Protein AF-A0A2H9YW94-F1 (afdb_monomer_lite)

Sequence (247 aa):
MRNYNLTKKEGKVVAQAQQELYRALFGSVNFPRNLSIFLVGVSLFIATLVLHEGWFPTSQSRGMTNYHRWLYDVYVMVSVFIVPLIYLRFRQLRGSVAFRRKWNSYIRAYAQYQFKLKHVVESVDIDVVESVDIDNDWSGQQKMTNSFLRYFLKHPWFQYLVIGVVIYGCIAMYVWVTPFTSSRGSSFWILAWWPINALIIGVLYYSQFPLFIRLLSIAEVHRQYQILQLKAVRENSVNNMVEKIPK

Secondary structure (DSSP, 8-state):
-HHHHHHHHHHHHHHHHHHHHHHHHHS-TTHHHHHHHHHHHHHHHHHHH-----SSTTTTSTT--HHHHHHHHHHHHHHHHHHHHHHHHHHHHTT-HHHHHHHHHHHHHHHHHHHHHHHHHHHHHHHHHHHTTS-----HHHHHHHHHHHHHHH-HHHHHHHHHHHHHHHHHHHHHHS--SSS---HHHHHHHHHHHHHHHHHHHHHHHHHHHHHHHHHHHHHHHHHHHHHHHHHHHHHHHHTTS--

Structure (mmCIF, N/CA/C/O backbone):
data_AF-A0A2H9YW94-F1
#
_entry.id   AF-A0A2H9YW94-F1
#
loop_
_atom_site.group_PDB
_atom_site.id
_atom_site.type_symbol
_atom_site.label_atom_id
_atom_site.label_alt_id
_atom_site.label_comp_id
_atom_site.label_asym_id
_atom_site.label_entity_id
_atom_site.label_seq_id
_atom_site.pdbx_PDB_ins_code
_atom_site.Cartn_x
_atom_site.Cartn_y
_atom_site.Cartn_z
_atom_site.occupancy
_atom_site.B_iso_or_equiv
_atom_site.auth_seq_id
_atom_site.auth_comp_id
_atom_site.auth_asym_id
_atom_site.auth_atom_id
_atom_site.pdbx_PDB_model_num
ATOM 1 N N . MET A 1 1 ? 3.603 16.279 26.105 1.00 44.81 1 MET A N 1
ATOM 2 C CA . MET A 1 1 ? 4.381 15.132 25.546 1.00 44.81 1 MET A CA 1
ATOM 3 C C . MET A 1 1 ? 3.773 13.735 25.793 1.00 44.81 1 MET A C 1
ATOM 5 O O . MET A 1 1 ? 3.969 12.861 24.955 1.00 44.81 1 MET A O 1
ATOM 9 N N . ARG A 1 2 ? 3.014 13.483 26.877 1.00 42.72 2 ARG A N 1
ATOM 10 C CA . ARG A 1 2 ? 2.431 12.155 27.209 1.00 42.72 2 ARG A CA 1
ATOM 11 C C . ARG A 1 2 ? 1.479 11.587 26.132 1.00 42.72 2 ARG A C 1
ATOM 13 O O . ARG A 1 2 ? 1.528 10.390 25.852 1.00 42.72 2 ARG A O 1
ATOM 20 N N . ASN A 1 3 ? 0.701 12.446 25.466 1.00 58.19 3 ASN A N 1
ATOM 21 C CA . ASN A 1 3 ? -0.295 12.058 24.453 1.00 58.19 3 ASN A CA 1
ATOM 22 C C . ASN A 1 3 ? 0.317 11.549 23.129 1.00 58.19 3 ASN A C 1
ATOM 24 O O . ASN A 1 3 ? -0.203 10.612 22.527 1.00 58.19 3 ASN A O 1
ATOM 28 N N . TYR A 1 4 ? 1.482 12.065 22.722 1.00 57.47 4 TYR A N 1
ATOM 29 C CA . TYR A 1 4 ? 2.195 11.601 21.518 1.00 57.47 4 TYR A CA 1
ATOM 30 C C . TYR A 1 4 ? 2.825 10.207 21.686 1.00 57.47 4 TYR A C 1
ATOM 32 O O . TYR A 1 4 ? 2.918 9.426 20.740 1.00 57.47 4 TYR A O 1
ATOM 40 N N . ASN A 1 5 ? 3.225 9.844 22.907 1.00 63.75 5 ASN A N 1
ATOM 41 C CA . ASN A 1 5 ? 3.754 8.505 23.182 1.00 63.75 5 ASN A CA 1
ATOM 42 C C . ASN A 1 5 ? 2.658 7.429 23.121 1.00 63.75 5 ASN A C 1
ATOM 44 O O . ASN A 1 5 ? 2.927 6.291 22.725 1.00 63.75 5 ASN A O 1
ATOM 48 N N . LEU A 1 6 ? 1.417 7.798 23.456 1.00 62.97 6 LEU A N 1
ATOM 49 C CA . LEU A 1 6 ? 0.252 6.920 23.353 1.00 62.97 6 LEU A CA 1
ATOM 50 C C . LEU A 1 6 ? -0.043 6.560 21.892 1.00 62.97 6 LEU A C 1
ATOM 52 O O . LEU A 1 6 ? -0.170 5.378 21.580 1.00 62.97 6 LEU A O 1
ATOM 56 N N . THR A 1 7 ? -0.056 7.533 20.977 1.00 73.38 7 THR A N 1
ATOM 57 C CA . THR A 1 7 ? -0.279 7.261 19.544 1.00 73.38 7 THR A CA 1
ATOM 58 C C . THR A 1 7 ? 0.852 6.429 18.936 1.00 73.38 7 THR A C 1
ATOM 60 O O . THR A 1 7 ? 0.590 5.533 18.133 1.00 73.38 7 THR A O 1
ATOM 63 N N . LYS A 1 8 ? 2.103 6.627 19.374 1.00 79.38 8 LYS A N 1
ATOM 64 C CA . LYS A 1 8 ? 3.252 5.817 18.932 1.00 79.38 8 LYS A CA 1
ATOM 65 C C . LYS A 1 8 ? 3.135 4.344 19.340 1.00 79.38 8 LYS A C 1
ATOM 67 O O . LYS A 1 8 ? 3.482 3.468 18.549 1.00 79.38 8 LYS A O 1
ATOM 72 N N . LYS A 1 9 ? 2.650 4.051 20.553 1.00 83.88 9 LYS A N 1
ATOM 73 C CA . LYS A 1 9 ? 2.441 2.666 21.017 1.00 83.88 9 LYS A CA 1
ATOM 74 C C . LYS A 1 9 ? 1.376 1.961 20.180 1.00 83.88 9 LYS A C 1
ATOM 76 O O . LYS A 1 9 ? 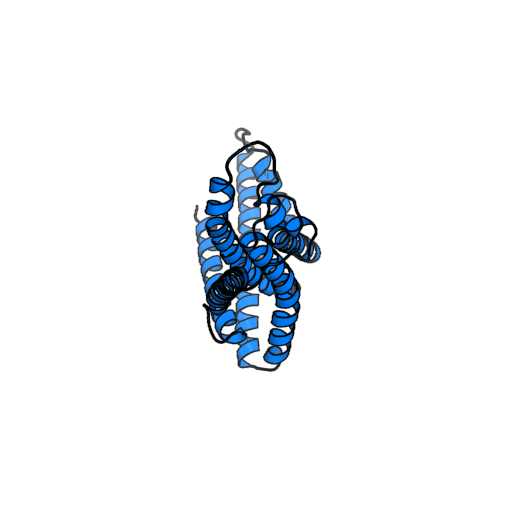1.615 0.862 19.695 1.00 83.88 9 LYS A O 1
ATOM 81 N N . GLU A 1 10 ? 0.246 2.619 19.956 1.00 83.44 10 GLU A N 1
ATOM 82 C CA . GLU A 1 10 ? -0.850 2.070 19.149 1.00 83.44 10 GLU A CA 1
ATOM 83 C C . GLU A 1 10 ? -0.453 1.892 17.682 1.00 83.44 10 GLU A C 1
ATOM 85 O O . GLU A 1 10 ? -0.768 0.874 17.073 1.00 83.44 10 GLU A O 1
ATOM 90 N N . GLY A 1 11 ? 0.338 2.820 17.133 1.00 84.50 11 GLY A N 1
ATOM 91 C CA . GLY A 1 11 ? 0.912 2.675 15.797 1.00 84.50 11 GLY A CA 1
ATOM 92 C C . GLY A 1 11 ? 1.786 1.422 15.662 1.00 84.50 11 GLY A C 1
ATOM 93 O O . GLY A 1 11 ? 1.721 0.733 14.644 1.00 84.50 11 GLY A O 1
ATOM 94 N N . LYS A 1 12 ? 2.552 1.058 16.704 1.00 89.44 12 LYS A N 1
ATOM 95 C CA . LYS A 1 12 ? 3.316 -0.204 16.724 1.00 89.44 12 LYS A CA 1
ATOM 96 C C . LYS A 1 12 ? 2.404 -1.432 16.747 1.00 89.44 12 LYS A C 1
ATOM 98 O O . LYS A 1 12 ? 2.702 -2.401 16.054 1.00 89.44 12 LYS A O 1
ATOM 103 N N . VAL A 1 13 ? 1.300 -1.390 17.495 1.00 90.94 13 VAL A N 1
ATOM 104 C CA . VAL A 1 13 ? 0.313 -2.486 17.531 1.00 90.94 13 VAL A CA 1
ATOM 105 C C . VAL A 1 13 ? -0.335 -2.668 16.158 1.00 90.94 13 VAL A C 1
ATOM 107 O O . VAL A 1 13 ? -0.444 -3.792 15.671 1.00 90.94 13 VAL A O 1
ATOM 110 N N . VAL A 1 14 ? -0.689 -1.568 15.487 1.00 91.19 14 VAL A N 1
ATOM 111 C CA . VAL A 1 14 ? -1.198 -1.592 14.108 1.00 91.19 14 VAL A CA 1
ATOM 112 C C . VAL A 1 14 ? -0.171 -2.203 13.155 1.00 91.19 14 VAL A C 1
ATOM 114 O O . VAL A 1 14 ? -0.520 -3.091 12.379 1.00 91.19 14 VAL A O 1
ATOM 117 N N . ALA A 1 15 ? 1.094 -1.783 13.237 1.00 90.12 15 ALA A N 1
ATOM 118 C CA . ALA A 1 15 ? 2.164 -2.325 12.403 1.00 90.12 15 ALA A CA 1
ATOM 119 C C . ALA A 1 15 ? 2.364 -3.836 12.620 1.00 90.12 15 ALA A C 1
ATOM 121 O O . ALA A 1 15 ? 2.480 -4.583 11.650 1.00 90.12 15 ALA A O 1
ATOM 122 N N . GLN A 1 16 ? 2.340 -4.309 13.869 1.00 93.06 16 GLN A N 1
ATOM 123 C CA . GLN A 1 16 ? 2.418 -5.740 14.182 1.00 93.06 16 GLN A CA 1
ATOM 124 C C . GLN A 1 16 ? 1.217 -6.509 13.616 1.00 93.06 16 GLN A C 1
ATOM 126 O O . GLN A 1 16 ? 1.400 -7.507 12.920 1.00 93.06 16 GLN A O 1
ATOM 131 N N . ALA A 1 17 ? -0.005 -6.014 13.832 1.00 92.19 17 ALA A N 1
ATOM 132 C CA . ALA A 1 17 ? -1.216 -6.640 13.303 1.00 92.19 17 ALA A CA 1
ATOM 133 C C . ALA A 1 17 ? -1.219 -6.684 11.765 1.00 92.19 17 ALA A C 1
ATOM 135 O O . ALA A 1 17 ? -1.668 -7.661 11.165 1.00 92.19 17 ALA A O 1
ATOM 136 N N . GLN A 1 18 ? -0.670 -5.656 11.116 1.00 91.94 18 GLN A N 1
ATOM 137 C CA . GLN A 1 18 ? -0.500 -5.620 9.667 1.00 91.94 18 GLN A CA 1
ATOM 138 C C . GLN A 1 18 ? 0.519 -6.659 9.177 1.00 91.94 18 GLN A C 1
ATOM 140 O O . GLN A 1 18 ? 0.266 -7.329 8.179 1.00 91.94 18 GLN A O 1
ATOM 145 N N . GLN A 1 19 ? 1.645 -6.842 9.872 1.00 92.50 19 GLN A N 1
ATOM 146 C CA . GLN A 1 19 ? 2.630 -7.873 9.518 1.00 92.50 19 GLN A CA 1
ATOM 147 C C . GLN A 1 19 ? 2.052 -9.286 9.650 1.00 92.50 19 GLN A C 1
ATOM 149 O O . GLN A 1 19 ? 2.284 -10.138 8.790 1.00 92.50 19 GLN A O 1
ATOM 154 N N . GLU A 1 20 ? 1.269 -9.544 10.699 1.00 92.69 20 GLU A N 1
ATOM 155 C CA . GLU A 1 20 ? 0.559 -10.815 10.848 1.00 92.69 20 GLU A CA 1
ATOM 156 C C . GLU A 1 20 ? -0.477 -11.028 9.742 1.00 92.69 20 GLU A C 1
ATOM 158 O O . GLU A 1 20 ? -0.601 -12.135 9.212 1.00 92.69 20 GLU A O 1
ATOM 163 N N . LEU A 1 21 ? -1.192 -9.967 9.358 1.00 92.62 21 LEU A N 1
ATOM 164 C CA . LEU A 1 21 ? -2.127 -10.006 8.241 1.00 92.62 21 LEU A CA 1
ATOM 165 C C . LEU A 1 21 ? -1.404 -10.294 6.917 1.00 92.62 21 LEU A C 1
ATOM 167 O O . LEU A 1 21 ? -1.898 -11.096 6.131 1.00 92.62 21 LEU A O 1
ATOM 171 N N . TYR A 1 22 ? -0.221 -9.720 6.684 1.00 91.50 22 TYR A N 1
ATOM 172 C CA . TYR A 1 22 ? 0.604 -10.032 5.511 1.00 91.50 22 TYR A CA 1
ATOM 173 C C . TYR A 1 22 ? 1.035 -11.495 5.476 1.00 91.50 22 TYR A C 1
ATOM 175 O O . TYR A 1 22 ? 0.896 -12.136 4.435 1.00 91.50 22 TYR A O 1
ATOM 183 N N . ARG A 1 23 ? 1.477 -12.061 6.609 1.00 91.81 23 ARG A N 1
ATOM 184 C CA . ARG A 1 23 ? 1.757 -13.505 6.700 1.00 91.81 23 ARG A CA 1
ATOM 185 C C . ARG A 1 23 ? 0.527 -14.336 6.349 1.00 91.81 23 ARG A C 1
ATOM 187 O O . ARG A 1 23 ? 0.653 -15.315 5.629 1.00 91.81 23 ARG A O 1
ATOM 194 N N . ALA A 1 24 ? -0.655 -13.939 6.813 1.00 91.38 24 ALA A N 1
ATOM 195 C CA . ALA A 1 24 ? -1.888 -14.665 6.520 1.00 91.38 24 ALA A CA 1
ATOM 196 C C . ALA A 1 24 ? -2.344 -14.523 5.052 1.00 91.38 24 ALA A C 1
ATOM 198 O O . ALA A 1 24 ? -2.847 -15.485 4.478 1.00 91.38 24 ALA A O 1
ATOM 199 N N . LEU A 1 25 ? -2.167 -13.348 4.437 1.00 90.00 25 LEU A N 1
ATOM 200 C CA . LEU A 1 25 ? -2.559 -13.074 3.047 1.00 90.00 25 LEU A CA 1
ATOM 201 C C . LEU A 1 25 ? -1.620 -13.723 2.028 1.00 90.00 25 LEU A C 1
ATOM 203 O O . LEU A 1 25 ? -2.070 -14.356 1.067 1.00 90.00 25 LEU A O 1
ATOM 207 N N . PHE A 1 26 ? -0.320 -13.550 2.248 1.00 90.25 26 PHE A N 1
ATOM 208 C CA . PHE A 1 26 ? 0.722 -13.820 1.261 1.00 90.25 26 PHE A CA 1
ATOM 209 C C . PHE A 1 26 ? 1.711 -14.908 1.694 1.00 90.25 26 PHE A C 1
ATOM 211 O O . PHE A 1 26 ? 2.652 -15.206 0.967 1.00 90.25 26 PHE A O 1
ATOM 218 N N . GLY A 1 27 ? 1.554 -15.479 2.891 1.00 89.31 27 GLY A N 1
ATOM 219 C CA . GLY A 1 27 ? 2.484 -16.464 3.454 1.00 89.31 27 GLY A CA 1
ATOM 220 C C . GLY A 1 27 ? 3.758 -15.858 4.052 1.00 89.31 27 GLY A C 1
ATOM 221 O O . GLY A 1 27 ? 4.468 -16.533 4.790 1.00 89.31 27 GLY A O 1
ATOM 222 N N . SER A 1 28 ? 4.056 -14.578 3.794 1.00 91.31 28 SER A N 1
ATOM 223 C CA . SER A 1 28 ? 5.270 -13.915 4.281 1.00 91.31 28 SER A CA 1
ATOM 224 C C . SER A 1 28 ? 5.060 -12.424 4.542 1.00 91.31 28 SER A C 1
ATOM 226 O O . SER A 1 28 ? 4.357 -11.741 3.802 1.00 91.31 28 SER A O 1
ATOM 228 N N . VAL A 1 29 ? 5.736 -11.897 5.570 1.00 91.06 29 VAL A N 1
ATOM 229 C CA . VAL A 1 29 ? 5.796 -10.445 5.854 1.00 91.06 29 VAL A CA 1
ATOM 230 C C . VAL A 1 29 ? 6.532 -9.709 4.741 1.00 91.06 29 VAL A C 1
ATOM 232 O O . VAL A 1 29 ? 6.182 -8.589 4.388 1.00 91.06 29 VAL A O 1
ATOM 235 N N . ASN A 1 30 ? 7.558 -10.359 4.189 1.00 91.06 30 ASN A N 1
ATOM 236 C CA . ASN A 1 30 ? 8.455 -9.778 3.200 1.00 91.06 30 ASN A CA 1
ATOM 237 C C . ASN A 1 30 ? 7.927 -9.938 1.773 1.00 91.06 30 ASN A C 1
ATOM 239 O O . ASN A 1 30 ? 8.621 -9.551 0.839 1.00 91.06 30 ASN A O 1
ATOM 243 N N . PHE A 1 31 ? 6.727 -10.498 1.590 1.00 90.69 31 PHE A N 1
ATOM 244 C CA . PHE A 1 31 ? 6.153 -10.713 0.266 1.00 90.69 31 PHE A CA 1
ATOM 245 C C . PHE A 1 31 ? 6.101 -9.429 -0.578 1.00 90.69 31 PHE A C 1
ATOM 247 O O . PHE A 1 31 ? 6.642 -9.469 -1.680 1.00 90.69 31 PHE A O 1
ATOM 254 N N . PRO A 1 32 ? 5.586 -8.280 -0.079 1.00 90.00 32 PRO A N 1
ATOM 255 C CA . PRO A 1 32 ? 5.602 -7.030 -0.840 1.00 90.00 32 PRO A CA 1
ATOM 256 C C . PRO A 1 32 ? 7.004 -6.646 -1.315 1.00 90.00 32 PRO A C 1
ATOM 258 O O . PRO A 1 32 ? 7.206 -6.358 -2.484 1.00 90.00 32 PRO A O 1
ATOM 261 N N . ARG A 1 33 ? 7.994 -6.713 -0.417 1.00 91.38 33 ARG A N 1
ATOM 262 C CA . ARG A 1 33 ? 9.387 -6.357 -0.717 1.00 91.38 33 ARG A CA 1
ATOM 263 C C . ARG A 1 33 ? 9.996 -7.293 -1.758 1.00 91.38 33 ARG A C 1
ATOM 265 O O . ARG A 1 33 ? 10.616 -6.832 -2.708 1.00 91.38 33 ARG A O 1
ATOM 272 N N . ASN A 1 34 ? 9.836 -8.598 -1.563 1.00 92.31 34 ASN A N 1
ATOM 273 C CA . ASN A 1 34 ? 10.398 -9.604 -2.455 1.00 92.31 34 ASN A CA 1
ATOM 274 C C . ASN A 1 34 ? 9.755 -9.515 -3.845 1.00 92.31 34 ASN A C 1
ATOM 276 O O . ASN A 1 34 ? 10.467 -9.612 -4.839 1.00 92.31 34 ASN A O 1
ATOM 280 N N . LEU A 1 35 ? 8.440 -9.271 -3.914 1.00 91.25 35 LEU A N 1
ATOM 281 C CA . LEU A 1 35 ? 7.746 -9.056 -5.178 1.00 91.25 35 LEU A CA 1
ATOM 282 C C . LEU A 1 35 ? 8.247 -7.788 -5.875 1.00 91.25 35 LEU A C 1
ATOM 284 O O . LEU A 1 35 ? 8.550 -7.851 -7.059 1.00 91.25 35 LEU A O 1
ATOM 288 N N . SER A 1 36 ? 8.401 -6.667 -5.161 1.00 91.81 36 SER A N 1
ATOM 289 C CA . SER A 1 36 ? 8.951 -5.434 -5.743 1.00 91.81 36 SER A CA 1
ATOM 290 C C . SER A 1 36 ? 10.337 -5.656 -6.351 1.00 91.81 36 SER A C 1
ATOM 292 O O . SER A 1 36 ? 10.580 -5.253 -7.484 1.00 91.81 36 SER A O 1
ATOM 294 N N . ILE A 1 37 ? 11.238 -6.324 -5.618 1.00 92.31 37 ILE A N 1
ATOM 295 C CA . ILE A 1 37 ? 12.593 -6.638 -6.099 1.00 92.31 37 ILE A CA 1
ATOM 296 C C . ILE A 1 37 ? 12.524 -7.531 -7.338 1.00 92.31 37 ILE A C 1
ATOM 298 O O . ILE A 1 37 ? 13.214 -7.269 -8.320 1.00 92.31 37 ILE A O 1
ATOM 302 N N . PHE A 1 38 ? 11.674 -8.558 -7.309 1.00 93.50 38 PHE A N 1
ATOM 303 C CA . PHE A 1 38 ? 11.488 -9.465 -8.435 1.00 93.50 38 PHE A CA 1
ATOM 304 C C . PHE A 1 38 ? 10.971 -8.734 -9.680 1.00 93.50 38 PHE A C 1
ATOM 306 O O . PHE A 1 38 ? 11.549 -8.881 -10.749 1.00 93.50 38 PHE A O 1
ATOM 313 N N . LEU A 1 39 ? 9.936 -7.901 -9.547 1.00 92.56 39 LEU A N 1
ATOM 314 C CA . LEU A 1 39 ? 9.344 -7.154 -10.661 1.00 92.56 39 LEU A CA 1
ATOM 315 C C . LEU A 1 39 ? 10.326 -6.157 -11.279 1.00 92.56 39 LEU A C 1
ATOM 317 O O . LEU A 1 39 ? 10.421 -6.061 -12.503 1.00 92.56 39 LEU A O 1
ATOM 321 N N . VAL A 1 40 ? 11.087 -5.445 -10.445 1.00 92.44 40 VAL A N 1
ATOM 322 C CA . VAL A 1 40 ? 12.162 -4.564 -10.916 1.00 92.44 40 VAL A CA 1
ATOM 323 C C . VAL A 1 40 ? 13.238 -5.381 -11.633 1.00 92.44 40 VAL A C 1
ATOM 325 O O . VAL A 1 40 ? 13.616 -5.034 -12.748 1.00 92.44 40 VAL A O 1
ATOM 328 N N . GLY A 1 41 ? 13.681 -6.497 -11.048 1.00 92.56 41 GLY A N 1
ATOM 329 C CA . GLY A 1 41 ? 14.680 -7.384 -11.647 1.00 92.56 41 GLY A CA 1
ATOM 330 C C . GLY A 1 41 ? 14.251 -7.939 -13.006 1.00 92.56 41 GLY A C 1
ATOM 331 O O . GLY A 1 41 ? 15.027 -7.885 -13.955 1.00 92.56 41 GLY A O 1
ATOM 332 N N . VAL A 1 42 ? 13.003 -8.398 -13.130 1.00 92.88 42 VAL A N 1
ATOM 333 C CA . VAL A 1 42 ? 12.427 -8.877 -14.397 1.00 92.88 42 VAL A CA 1
ATOM 334 C C . VAL A 1 42 ? 12.358 -7.754 -15.428 1.00 92.88 42 VAL A C 1
ATOM 336 O O . VAL A 1 42 ? 12.741 -7.965 -16.573 1.00 92.88 42 VAL A O 1
ATOM 339 N N . SER A 1 43 ? 11.934 -6.552 -15.032 1.00 91.94 43 SER A N 1
ATOM 340 C CA . SER A 1 43 ? 11.871 -5.398 -15.942 1.00 91.94 43 SER A CA 1
ATOM 341 C C . SER A 1 43 ? 13.253 -5.053 -16.503 1.00 91.94 43 SER A C 1
ATOM 343 O O . SER A 1 43 ? 13.401 -4.822 -17.700 1.00 91.94 43 SER A O 1
ATOM 345 N N . LEU A 1 44 ? 14.280 -5.065 -15.648 1.00 91.69 44 LEU A N 1
ATOM 346 C CA . LEU A 1 44 ? 15.665 -4.822 -16.053 1.00 91.69 44 LEU A CA 1
ATOM 347 C C . LEU A 1 44 ? 16.216 -5.945 -16.932 1.00 91.69 44 LEU A C 1
ATOM 349 O O . LEU A 1 44 ? 16.892 -5.664 -17.914 1.00 91.69 44 LEU A O 1
ATOM 353 N N . PHE A 1 45 ? 15.914 -7.198 -16.597 1.00 92.56 45 PHE A N 1
ATOM 354 C CA . PHE A 1 45 ? 16.338 -8.355 -17.377 1.00 92.56 45 PHE A CA 1
ATOM 355 C C . PHE A 1 45 ? 15.721 -8.346 -18.777 1.00 92.56 45 PHE A C 1
ATOM 357 O O . PHE A 1 45 ? 16.426 -8.528 -19.757 1.00 92.56 45 PHE A O 1
ATOM 364 N N . ILE A 1 46 ? 14.424 -8.064 -18.908 1.00 92.31 46 ILE A N 1
ATOM 365 C CA . ILE A 1 46 ? 13.792 -7.986 -20.229 1.00 92.31 46 ILE A CA 1
ATOM 366 C C . ILE A 1 46 ? 14.337 -6.786 -21.019 1.00 92.31 46 ILE A C 1
ATOM 368 O O . ILE A 1 46 ? 14.539 -6.896 -22.227 1.00 92.31 46 ILE A O 1
ATOM 372 N N . ALA A 1 47 ? 14.672 -5.678 -20.352 1.00 89.62 47 ALA A N 1
ATOM 373 C CA . ALA A 1 47 ? 15.275 -4.519 -21.004 1.00 89.62 47 ALA A CA 1
ATOM 374 C C . ALA A 1 47 ? 16.659 -4.785 -21.626 1.00 89.62 47 ALA A C 1
ATOM 376 O O . ALA A 1 47 ? 17.070 -4.025 -22.506 1.00 89.62 47 ALA A O 1
ATOM 377 N N . THR A 1 48 ? 17.385 -5.832 -21.216 1.00 89.00 48 THR A N 1
ATOM 378 C CA . THR A 1 48 ? 18.628 -6.231 -21.902 1.00 89.00 48 THR A CA 1
ATOM 379 C C . THR A 1 48 ? 18.362 -7.074 -23.149 1.00 89.00 48 THR A C 1
ATOM 381 O O . THR A 1 48 ? 19.200 -7.105 -24.046 1.00 89.00 48 THR A O 1
ATOM 384 N N . LEU A 1 49 ? 17.209 -7.745 -23.212 1.00 92.38 49 LEU A N 1
ATOM 385 C CA . LEU A 1 49 ? 16.877 -8.722 -24.250 1.00 92.38 49 LEU A CA 1
ATOM 386 C C . LEU A 1 49 ? 16.003 -8.144 -25.366 1.00 92.38 49 LEU A C 1
ATOM 388 O O . LEU A 1 49 ? 16.148 -8.535 -26.521 1.00 92.38 49 LEU A O 1
ATOM 392 N N . VAL A 1 50 ? 15.074 -7.247 -25.026 1.00 91.38 50 VAL A N 1
ATOM 393 C CA . VAL A 1 50 ? 14.015 -6.792 -25.934 1.00 91.38 50 VAL A CA 1
ATOM 394 C C . VAL A 1 50 ? 13.983 -5.273 -25.982 1.00 91.38 50 VAL A C 1
ATOM 396 O O . VAL A 1 50 ? 13.767 -4.607 -24.966 1.00 91.38 50 VAL A O 1
ATOM 399 N N . LEU A 1 51 ? 14.161 -4.716 -27.180 1.00 88.62 51 LEU A N 1
ATOM 400 C CA . LEU A 1 51 ? 13.906 -3.302 -27.433 1.00 88.62 51 LEU A CA 1
ATOM 401 C C . LEU A 1 51 ? 12.401 -3.045 -27.424 1.00 88.62 51 LEU A C 1
ATOM 403 O O . LEU A 1 51 ? 11.633 -3.759 -28.062 1.00 88.62 51 LEU A O 1
ATOM 407 N N . HIS A 1 52 ? 11.995 -2.020 -26.686 1.00 85.56 52 HIS A N 1
ATOM 408 C CA . HIS A 1 52 ? 10.600 -1.696 -26.441 1.00 85.56 52 HIS A CA 1
ATOM 409 C C . HIS A 1 52 ? 10.332 -0.227 -26.739 1.00 85.56 52 HIS A C 1
ATOM 411 O O . HIS A 1 52 ? 11.118 0.652 -26.373 1.00 85.56 52 HIS A O 1
ATOM 417 N N . GLU A 1 53 ? 9.228 0.053 -27.421 1.00 85.12 53 GLU A N 1
ATOM 418 C CA . GLU A 1 53 ? 8.848 1.413 -27.824 1.00 85.12 53 GLU A CA 1
ATOM 419 C C . GLU A 1 53 ? 8.055 2.155 -26.747 1.00 85.12 53 GLU A C 1
ATOM 421 O O . GLU A 1 53 ? 8.040 3.385 -26.739 1.00 85.12 53 GLU A O 1
ATOM 426 N N . GLY A 1 54 ? 7.485 1.423 -25.788 1.00 84.44 54 GLY A N 1
ATOM 427 C CA . GLY A 1 54 ? 6.623 1.982 -24.756 1.00 84.44 54 GLY A CA 1
ATOM 428 C C . GLY A 1 54 ? 5.130 1.800 -25.057 1.00 84.44 54 GLY A C 1
ATOM 429 O O . GLY A 1 54 ? 4.673 2.021 -26.178 1.00 84.44 54 GLY A O 1
ATOM 430 N N . TRP A 1 55 ? 4.351 1.412 -24.050 1.00 85.25 55 TRP A N 1
ATOM 431 C CA . TRP A 1 55 ? 2.897 1.230 -24.111 1.00 85.25 55 TRP A CA 1
ATOM 432 C C . TRP A 1 55 ? 2.129 2.505 -23.768 1.00 85.25 55 TRP A C 1
ATOM 434 O O . TRP A 1 55 ? 1.000 2.685 -24.221 1.00 85.25 55 TRP A O 1
ATOM 444 N N . PHE A 1 56 ? 2.726 3.394 -22.975 1.00 82.94 56 PHE A N 1
ATOM 445 C CA . PHE A 1 56 ? 2.077 4.610 -22.489 1.00 82.94 56 PHE A CA 1
ATOM 446 C C . PHE A 1 56 ? 2.737 5.872 -23.062 1.00 82.94 56 PHE A C 1
ATOM 448 O O . PHE A 1 56 ? 3.954 5.877 -23.271 1.00 82.94 56 PHE A O 1
ATOM 455 N N . PRO A 1 57 ? 2.002 6.989 -23.225 1.00 79.75 57 PRO A N 1
ATOM 456 C CA . PRO A 1 57 ? 2.561 8.234 -23.764 1.00 79.75 57 PRO A CA 1
ATOM 457 C C . PRO A 1 57 ? 3.836 8.703 -23.048 1.00 79.75 57 PRO A C 1
ATOM 459 O O . PRO A 1 57 ? 4.772 9.183 -23.680 1.00 79.75 57 PRO A O 1
ATOM 462 N N . THR A 1 58 ? 3.915 8.500 -21.729 1.00 75.44 58 THR A N 1
ATOM 463 C CA . THR A 1 58 ? 5.109 8.813 -20.934 1.00 75.44 58 THR A CA 1
ATOM 464 C C . THR A 1 58 ? 6.318 7.974 -21.359 1.00 75.44 58 THR A C 1
ATOM 466 O O . THR A 1 58 ? 7.390 8.532 -21.574 1.00 75.44 58 THR A O 1
ATOM 469 N N . SER A 1 59 ? 6.150 6.660 -21.550 1.00 76.12 59 SER A N 1
ATOM 470 C CA . SER A 1 59 ? 7.222 5.763 -22.021 1.00 76.12 59 SER A CA 1
ATOM 471 C C . SER A 1 59 ? 7.684 6.045 -23.454 1.00 76.12 59 SER A C 1
ATOM 473 O O . SER A 1 59 ? 8.849 5.835 -23.794 1.00 76.12 59 SER A O 1
ATOM 475 N N . GLN A 1 60 ? 6.791 6.587 -24.283 1.00 81.81 60 GLN A N 1
ATOM 476 C CA . GLN A 1 60 ? 7.070 6.934 -25.677 1.00 81.81 60 GLN A CA 1
ATOM 477 C C . GLN A 1 60 ? 7.810 8.273 -25.824 1.00 81.81 60 GLN A C 1
ATOM 479 O O . GLN A 1 60 ? 8.198 8.653 -26.931 1.00 81.81 60 GLN A O 1
ATOM 484 N N . SER A 1 61 ? 8.040 9.001 -24.724 1.00 74.31 61 SER A N 1
ATOM 485 C CA . SER A 1 61 ? 8.720 10.294 -24.761 1.00 74.31 61 SER A CA 1
ATOM 486 C C . SER A 1 61 ? 10.119 10.192 -25.377 1.00 74.31 61 SER A C 1
ATOM 488 O O . SER A 1 61 ? 10.920 9.305 -25.053 1.00 74.31 61 SER A O 1
ATOM 490 N N . ARG A 1 62 ? 10.447 11.172 -26.230 1.00 65.81 62 ARG A N 1
ATOM 491 C CA . ARG A 1 62 ? 11.798 11.355 -26.776 1.00 65.81 62 ARG A CA 1
ATOM 492 C C . ARG A 1 62 ? 12.756 11.569 -25.598 1.00 65.81 62 ARG A C 1
ATOM 494 O O . ARG A 1 62 ? 12.539 12.465 -24.793 1.00 65.81 62 ARG A O 1
ATOM 501 N N . GLY A 1 63 ? 13.762 10.703 -25.459 1.00 68.31 63 GLY A N 1
ATOM 502 C CA . GLY A 1 63 ? 14.727 10.722 -24.348 1.00 68.31 63 GLY A CA 1
ATOM 503 C C . GLY A 1 63 ? 14.643 9.540 -23.374 1.00 68.31 63 GLY A C 1
ATOM 504 O O . GLY A 1 63 ? 15.575 9.344 -22.598 1.00 68.31 63 GLY A O 1
ATOM 505 N N . MET A 1 64 ? 13.593 8.710 -23.428 1.00 74.25 64 MET A N 1
ATOM 506 C CA . MET A 1 64 ? 13.542 7.481 -22.626 1.00 74.25 64 MET A CA 1
ATOM 507 C C . MET A 1 64 ? 14.440 6.382 -23.201 1.00 74.25 64 MET A C 1
ATOM 509 O O . MET A 1 64 ? 14.327 6.023 -24.373 1.00 74.25 64 MET A O 1
ATOM 513 N N . THR A 1 65 ? 15.303 5.807 -22.357 1.00 82.19 65 THR A N 1
ATOM 514 C CA . THR A 1 65 ? 16.067 4.600 -22.717 1.00 82.19 65 THR A CA 1
ATOM 515 C C . THR A 1 65 ? 15.187 3.358 -22.637 1.00 82.19 65 THR A C 1
ATOM 517 O O . THR A 1 65 ? 14.153 3.362 -21.967 1.00 82.19 65 THR A O 1
ATOM 520 N N . ASN A 1 66 ? 15.639 2.258 -23.243 1.00 86.50 66 ASN A N 1
ATOM 521 C CA . ASN A 1 66 ? 14.933 0.979 -23.173 1.00 86.50 66 ASN A CA 1
ATOM 522 C C . ASN A 1 66 ? 14.630 0.541 -21.724 1.00 86.50 66 ASN A C 1
ATOM 524 O O . ASN A 1 66 ? 13.527 0.096 -21.422 1.00 86.50 66 ASN A O 1
ATOM 528 N N . TYR A 1 67 ? 15.576 0.760 -20.802 1.00 85.56 67 TYR A N 1
ATOM 529 C CA . TYR A 1 67 ? 15.398 0.476 -19.374 1.00 85.56 67 TYR A CA 1
ATOM 530 C C . TYR A 1 67 ? 14.278 1.300 -18.736 1.00 85.56 67 TYR A C 1
ATOM 532 O O . TYR A 1 67 ? 13.495 0.761 -17.961 1.00 85.56 67 TYR A O 1
ATOM 540 N N . HIS A 1 68 ? 14.180 2.591 -19.064 1.00 84.31 68 HIS A N 1
ATOM 541 C CA . HIS A 1 68 ? 13.129 3.458 -18.525 1.00 84.31 68 HIS A CA 1
ATOM 542 C C . HIS A 1 68 ? 11.742 2.999 -18.975 1.00 84.31 68 HIS A C 1
ATOM 544 O O . HIS A 1 68 ? 10.823 2.933 -18.162 1.00 84.31 68 HIS A O 1
ATOM 550 N N . ARG A 1 69 ? 11.616 2.616 -20.249 1.00 86.75 69 ARG A N 1
ATOM 551 C CA . ARG A 1 69 ? 10.356 2.138 -20.831 1.00 86.75 69 ARG A CA 1
ATOM 552 C C . ARG A 1 69 ? 9.871 0.867 -20.151 1.00 86.75 69 ARG A C 1
ATOM 554 O O . ARG A 1 69 ? 8.753 0.837 -19.652 1.00 86.75 69 ARG A O 1
ATOM 561 N N . TRP A 1 70 ? 10.733 -0.146 -20.052 1.00 89.88 70 TRP A N 1
ATOM 562 C CA . TRP A 1 70 ? 10.394 -1.404 -19.382 1.00 89.88 70 TRP A CA 1
ATOM 563 C C . TRP A 1 70 ? 10.067 -1.217 -17.902 1.00 89.88 70 TRP A C 1
ATOM 565 O O . TRP A 1 70 ? 9.076 -1.761 -17.422 1.00 89.88 70 TRP A O 1
ATOM 575 N N . LEU A 1 71 ? 10.869 -0.427 -17.183 1.00 88.88 71 LEU A N 1
ATOM 576 C CA . LEU A 1 71 ? 10.627 -0.137 -15.771 1.00 88.88 71 LEU A CA 1
ATOM 577 C C . LEU A 1 71 ? 9.264 0.531 -15.554 1.00 88.88 71 LEU A C 1
ATOM 579 O O . LEU A 1 71 ? 8.540 0.139 -14.639 1.00 88.88 71 LEU A O 1
ATOM 583 N N . TYR A 1 72 ? 8.910 1.516 -16.382 1.00 86.44 72 TYR A N 1
ATOM 584 C CA . TYR A 1 72 ? 7.640 2.226 -16.258 1.00 86.44 72 TYR A CA 1
ATOM 585 C C . TYR A 1 72 ? 6.442 1.375 -16.650 1.00 86.44 72 TYR A C 1
ATOM 587 O O . TYR A 1 72 ? 5.475 1.295 -15.900 1.00 86.44 72 TYR A O 1
ATOM 595 N N . ASP A 1 73 ? 6.495 0.733 -17.810 1.00 88.69 73 ASP A N 1
ATOM 596 C CA . ASP A 1 73 ? 5.329 0.060 -18.369 1.00 88.69 73 ASP A CA 1
ATOM 597 C C . ASP A 1 73 ? 4.940 -1.162 -17.554 1.00 88.69 73 ASP A C 1
ATOM 599 O O . ASP A 1 73 ? 3.758 -1.366 -17.265 1.00 88.69 73 ASP A O 1
ATOM 603 N N . VAL A 1 74 ? 5.936 -1.935 -17.108 1.00 90.12 74 VAL A N 1
ATOM 604 C CA . VAL A 1 74 ? 5.705 -3.045 -16.183 1.00 90.12 74 VAL A CA 1
ATOM 605 C C . VAL A 1 74 ? 5.171 -2.509 -14.858 1.00 90.12 74 VAL A C 1
ATOM 607 O O . VAL A 1 74 ? 4.220 -3.078 -14.332 1.00 90.12 74 VAL A O 1
ATOM 610 N N . TYR A 1 75 ? 5.706 -1.392 -14.349 1.00 89.75 75 TYR A N 1
ATOM 611 C CA . TYR A 1 75 ? 5.182 -0.736 -13.148 1.00 89.75 75 TYR A CA 1
ATOM 612 C C . TYR A 1 75 ? 3.712 -0.357 -13.264 1.00 89.75 75 TYR A C 1
ATOM 614 O O . TYR A 1 75 ? 2.908 -0.813 -12.453 1.00 89.75 75 TYR A O 1
ATOM 622 N N . VAL A 1 76 ? 3.336 0.410 -14.283 1.00 87.94 76 VAL A N 1
ATOM 623 C CA . VAL A 1 76 ? 1.951 0.847 -14.468 1.00 87.94 76 VAL A CA 1
ATOM 624 C C . VAL A 1 76 ? 1.028 -0.353 -14.650 1.00 87.94 76 VAL A C 1
ATOM 626 O O . VAL A 1 76 ? 0.019 -0.453 -13.951 1.00 87.94 76 VAL A O 1
ATOM 629 N N . MET A 1 77 ? 1.386 -1.298 -15.524 1.00 88.75 77 MET A N 1
ATOM 630 C CA . MET A 1 77 ? 0.558 -2.478 -15.777 1.00 88.75 77 MET A CA 1
ATOM 631 C C . MET A 1 77 ? 0.378 -3.318 -14.517 1.00 88.75 77 MET A C 1
ATOM 633 O O . MET A 1 77 ? -0.749 -3.628 -14.129 1.00 88.75 77 MET A O 1
ATOM 637 N N . VAL A 1 78 ? 1.465 -3.650 -13.822 1.00 89.19 78 VAL A N 1
ATOM 638 C CA . VAL A 1 78 ? 1.386 -4.470 -12.612 1.00 89.19 78 VAL A CA 1
ATOM 639 C C . VAL A 1 78 ? 0.643 -3.735 -11.499 1.00 89.19 78 VAL A C 1
ATOM 641 O O . VAL A 1 78 ? -0.172 -4.359 -10.826 1.00 89.19 78 VAL A O 1
ATOM 644 N N . SER A 1 79 ? 0.831 -2.425 -11.328 1.00 88.06 79 SER A N 1
ATOM 645 C CA . SER A 1 79 ? 0.076 -1.629 -10.350 1.00 88.06 79 SER A CA 1
ATOM 646 C C . SER A 1 79 ? -1.429 -1.598 -10.622 1.00 88.06 79 SER A C 1
ATOM 648 O O . SER A 1 79 ? -2.209 -1.549 -9.672 1.00 88.06 79 SER A O 1
ATOM 650 N N . VAL A 1 80 ? -1.868 -1.685 -11.880 1.00 86.12 80 VAL A N 1
ATOM 651 C CA . VAL A 1 80 ? -3.296 -1.841 -12.206 1.00 86.12 80 VAL A CA 1
ATOM 652 C C . VAL A 1 80 ? -3.801 -3.228 -11.793 1.00 86.12 80 VAL A C 1
ATOM 654 O O . VAL A 1 80 ? -4.880 -3.340 -11.209 1.00 86.12 80 VAL A O 1
ATOM 657 N N . PHE A 1 81 ? -3.020 -4.287 -12.026 1.00 87.38 81 PHE A N 1
ATOM 658 C CA . PHE A 1 81 ? -3.426 -5.666 -11.723 1.00 87.38 81 PHE A CA 1
ATOM 659 C C . PHE A 1 81 ? -3.248 -6.082 -10.259 1.00 87.38 81 PHE A C 1
ATOM 661 O O . PHE A 1 81 ? -3.938 -6.984 -9.781 1.00 87.38 81 PHE A O 1
ATOM 668 N N . ILE A 1 82 ? -2.369 -5.433 -9.502 1.00 86.50 82 ILE A N 1
ATOM 669 C CA . ILE A 1 82 ? -2.105 -5.815 -8.113 1.00 86.50 82 ILE A CA 1
ATOM 670 C C . ILE A 1 82 ? -3.340 -5.599 -7.224 1.00 86.50 82 ILE A C 1
ATOM 672 O O . ILE A 1 82 ? -3.588 -6.382 -6.307 1.00 86.50 82 ILE A O 1
ATOM 676 N N . VAL A 1 83 ? -4.164 -4.591 -7.535 1.00 83.69 83 VAL A N 1
ATOM 677 C CA . VAL A 1 83 ? -5.398 -4.273 -6.800 1.00 83.69 83 VAL A CA 1
ATOM 678 C C . VAL A 1 83 ? -6.428 -5.401 -6.895 1.00 83.69 83 VAL A C 1
ATOM 680 O O . VAL A 1 83 ? -6.814 -5.930 -5.845 1.00 83.69 83 VAL A O 1
ATOM 683 N N . PRO A 1 84 ? -6.867 -5.829 -8.099 1.00 88.00 84 PRO A N 1
ATOM 684 C CA . PRO A 1 84 ? -7.786 -6.950 -8.216 1.00 88.00 84 PRO A CA 1
ATOM 685 C C . PRO A 1 84 ? -7.171 -8.249 -7.686 1.00 88.00 84 PRO A C 1
ATOM 687 O O . PRO A 1 84 ? -7.886 -9.022 -7.052 1.00 88.00 84 PRO A O 1
ATOM 690 N N . LEU A 1 85 ? -5.862 -8.482 -7.841 1.00 88.94 85 LEU A N 1
ATOM 691 C CA . LEU A 1 85 ? -5.206 -9.679 -7.297 1.00 88.94 85 LEU A CA 1
ATOM 692 C C . LEU A 1 85 ? -5.278 -9.743 -5.766 1.00 88.94 85 LEU A C 1
ATOM 694 O O . LEU A 1 85 ? -5.677 -10.770 -5.209 1.00 88.94 85 LEU A O 1
ATOM 698 N N . ILE A 1 86 ? -4.948 -8.647 -5.074 1.00 89.38 86 ILE A N 1
ATOM 699 C CA . ILE A 1 86 ? -5.064 -8.565 -3.611 1.00 89.38 86 ILE A CA 1
ATOM 700 C C . ILE A 1 86 ? -6.524 -8.744 -3.189 1.00 89.38 86 ILE A C 1
ATOM 702 O O . ILE A 1 86 ? -6.799 -9.482 -2.242 1.00 89.38 86 ILE A O 1
ATOM 706 N N . TYR A 1 87 ? -7.467 -8.124 -3.902 1.00 89.94 87 TYR A N 1
ATOM 707 C CA . TYR A 1 87 ? -8.895 -8.264 -3.621 1.00 89.94 87 TYR A CA 1
ATOM 708 C C . TYR A 1 87 ? -9.388 -9.712 -3.773 1.00 89.94 87 TYR A C 1
ATOM 710 O O . TYR A 1 87 ? -10.067 -10.232 -2.885 1.00 89.94 87 TYR A O 1
ATOM 718 N N . LEU A 1 88 ? -9.024 -10.393 -4.862 1.00 90.94 88 LEU A N 1
ATOM 719 C CA . LEU A 1 88 ? -9.398 -11.787 -5.104 1.00 90.94 88 LEU A CA 1
ATOM 720 C C . LEU A 1 88 ? -8.797 -12.710 -4.044 1.00 90.94 88 LEU A C 1
ATOM 722 O O . LEU A 1 88 ? -9.511 -13.534 -3.469 1.00 90.94 88 LEU A O 1
ATOM 726 N N . ARG A 1 89 ? -7.514 -12.525 -3.715 1.00 90.19 89 ARG A N 1
ATOM 727 C CA . ARG A 1 89 ? -6.845 -13.284 -2.653 1.00 90.19 89 ARG A CA 1
ATOM 728 C C . ARG A 1 89 ? -7.513 -13.068 -1.298 1.00 90.19 89 ARG A C 1
ATOM 730 O O . ARG A 1 89 ? -7.765 -14.027 -0.569 1.00 90.19 89 ARG A O 1
ATOM 737 N N . PHE A 1 90 ? -7.847 -11.821 -0.977 1.00 91.25 90 PHE A N 1
ATOM 738 C CA . PHE A 1 90 ? -8.592 -11.477 0.228 1.00 91.25 90 PHE A CA 1
ATOM 739 C C . PHE A 1 90 ? -9.954 -12.183 0.260 1.00 91.25 90 PHE A C 1
ATOM 741 O O . PHE A 1 90 ? -10.320 -12.781 1.273 1.00 91.25 90 PHE A O 1
ATOM 748 N N . ARG A 1 91 ? -10.694 -12.167 -0.857 1.00 90.00 91 ARG A N 1
ATOM 749 C CA . ARG A 1 91 ? -12.007 -12.815 -0.983 1.00 90.00 91 ARG A CA 1
ATOM 750 C C . ARG A 1 91 ? -11.924 -14.328 -0.780 1.00 90.00 91 ARG A C 1
ATOM 752 O O . ARG A 1 91 ? -12.763 -14.868 -0.065 1.00 90.00 91 ARG A O 1
ATOM 759 N N . GLN A 1 92 ? -10.909 -14.986 -1.339 1.00 90.75 92 GLN A N 1
ATOM 760 C CA . GLN A 1 92 ? -10.656 -16.418 -1.133 1.00 90.75 92 GLN A CA 1
ATOM 761 C C . GLN A 1 92 ? -10.408 -16.742 0.347 1.00 90.75 92 GLN A C 1
ATOM 763 O O . GLN A 1 92 ? -10.997 -17.668 0.900 1.00 90.75 92 GLN A O 1
ATOM 768 N N . LEU A 1 93 ? -9.566 -15.951 1.017 1.00 89.81 93 LEU A N 1
ATOM 769 C CA . LEU A 1 93 ? -9.175 -16.209 2.404 1.00 89.81 93 LEU A CA 1
ATOM 770 C C . LEU A 1 93 ? -10.235 -15.790 3.429 1.00 89.81 93 LEU A C 1
ATOM 772 O O . LEU A 1 93 ? -10.215 -16.283 4.558 1.00 89.81 93 LEU A O 1
ATOM 776 N N . ARG A 1 94 ? -11.202 -14.946 3.050 1.00 84.00 94 ARG A N 1
ATOM 777 C CA . ARG A 1 94 ? -12.288 -14.479 3.929 1.00 84.00 94 ARG A CA 1
ATOM 778 C C . ARG A 1 94 ? -13.113 -15.620 4.538 1.00 84.00 94 ARG A C 1
ATOM 780 O O . ARG A 1 94 ? -13.652 -15.450 5.631 1.00 84.00 94 ARG A O 1
ATOM 787 N N . GLY A 1 95 ? -13.186 -16.778 3.878 1.00 83.38 95 GLY A N 1
ATOM 788 C CA . GLY A 1 95 ? -13.850 -17.972 4.414 1.00 83.38 95 GLY A CA 1
ATOM 789 C C . GLY A 1 95 ? -13.134 -18.585 5.626 1.00 83.38 95 GLY A C 1
ATOM 790 O O . GLY A 1 95 ? -13.781 -19.118 6.529 1.00 83.38 95 GLY A O 1
ATOM 791 N N . SER A 1 96 ? -11.810 -18.444 5.728 1.00 92.44 96 SER A N 1
ATOM 792 C CA . SER A 1 96 ? -11.021 -19.046 6.807 1.00 92.44 96 SER A CA 1
ATOM 793 C C . SER A 1 96 ? -11.239 -18.338 8.146 1.00 92.44 96 SER A C 1
ATOM 795 O O . SER A 1 96 ? -11.178 -17.110 8.251 1.00 92.44 96 SER A O 1
ATOM 797 N N . VAL A 1 97 ? -11.478 -19.113 9.209 1.00 90.38 97 VAL A N 1
ATOM 798 C CA . VAL A 1 97 ? -11.618 -18.584 10.580 1.00 90.38 97 VAL A CA 1
ATOM 799 C C . VAL A 1 97 ? -10.302 -17.967 11.060 1.00 90.38 97 VAL A C 1
ATOM 801 O O . VAL A 1 97 ? -10.310 -16.896 11.668 1.00 90.38 97 VAL A O 1
ATOM 804 N N . ALA A 1 98 ? -9.168 -18.602 10.748 1.00 90.75 98 ALA A N 1
ATOM 805 C CA . ALA A 1 98 ? -7.844 -18.110 11.122 1.00 90.75 98 ALA A CA 1
ATOM 806 C C . ALA A 1 98 ? -7.559 -16.740 10.489 1.00 90.75 98 ALA A C 1
ATOM 808 O O . ALA A 1 98 ? -7.153 -15.805 11.182 1.00 90.75 98 ALA A O 1
ATOM 809 N N . PHE A 1 99 ? -7.865 -16.594 9.197 1.00 92.31 99 PHE A N 1
ATOM 810 C CA . PHE A 1 99 ? -7.716 -15.326 8.489 1.00 92.31 99 PHE A CA 1
ATOM 811 C C . PHE A 1 99 ? -8.634 -14.239 9.061 1.00 92.31 99 PHE A C 1
ATOM 813 O O . PHE A 1 99 ? -8.172 -13.143 9.378 1.00 92.31 99 PHE A O 1
ATOM 820 N N . ARG A 1 100 ? -9.918 -14.555 9.282 1.00 91.06 100 ARG A N 1
ATOM 821 C CA . ARG A 1 100 ? -10.891 -13.618 9.868 1.00 91.06 100 ARG A CA 1
ATOM 822 C C . ARG A 1 100 ? -10.450 -13.088 11.231 1.00 91.06 100 ARG A C 1
ATOM 824 O O . ARG A 1 100 ? -10.632 -11.905 11.503 1.00 91.06 100 ARG A O 1
ATOM 831 N N . ARG A 1 101 ? -9.834 -13.922 12.077 1.00 92.88 101 ARG A N 1
ATOM 832 C CA . ARG A 1 101 ? -9.280 -13.481 13.370 1.00 92.88 101 ARG A CA 1
ATOM 833 C C . ARG A 1 101 ? -8.173 -12.442 13.187 1.00 92.88 101 ARG A C 1
ATOM 835 O O . ARG A 1 101 ? -8.214 -11.405 13.845 1.00 92.88 101 ARG A O 1
ATOM 842 N N . LYS A 1 102 ? -7.222 -12.686 12.279 1.00 94.12 102 LYS A N 1
ATOM 843 C CA . LYS A 1 102 ? -6.121 -11.748 11.995 1.00 94.12 102 LYS A CA 1
ATOM 844 C C . LYS A 1 102 ? -6.619 -10.451 11.356 1.00 94.12 102 LYS A C 1
ATOM 846 O O . LYS A 1 102 ? -6.213 -9.374 11.786 1.00 94.12 102 LYS A O 1
ATOM 851 N N . TRP A 1 103 ? -7.569 -10.539 10.426 1.00 94.75 103 TRP A N 1
ATOM 852 C CA . TRP A 1 103 ? -8.251 -9.373 9.864 1.00 94.75 103 TRP A CA 1
ATOM 853 C C . TRP A 1 103 ? -8.933 -8.539 10.951 1.00 94.75 103 TRP A C 1
ATOM 855 O O . TRP A 1 103 ? -8.639 -7.358 11.093 1.00 94.75 103 TRP A O 1
ATOM 865 N N . ASN A 1 104 ? -9.769 -9.156 11.787 1.00 93.88 104 ASN A N 1
ATOM 866 C CA . ASN A 1 104 ? -10.469 -8.452 12.862 1.00 93.88 104 ASN A CA 1
ATOM 867 C C . ASN A 1 104 ? -9.503 -7.825 13.878 1.00 93.88 104 ASN A C 1
ATOM 869 O O . ASN A 1 104 ? -9.785 -6.746 14.393 1.00 93.88 104 ASN A O 1
ATOM 873 N N . SER A 1 105 ? -8.367 -8.472 14.155 1.00 93.62 105 SER A N 1
ATOM 874 C CA . SER A 1 105 ? -7.311 -7.909 15.004 1.00 93.62 105 SER A CA 1
ATOM 875 C C . SER A 1 105 ? -6.725 -6.632 14.400 1.00 93.62 105 SER A C 1
ATOM 877 O O . SER A 1 105 ? -6.618 -5.623 15.093 1.00 93.62 105 SER A O 1
ATOM 879 N N . TYR A 1 106 ? -6.413 -6.648 13.100 1.00 94.94 106 TYR A N 1
ATOM 880 C CA . TYR A 1 106 ? -5.947 -5.467 12.373 1.00 94.94 106 TYR A CA 1
ATOM 881 C C . TYR A 1 106 ? -6.984 -4.336 12.394 1.00 94.94 106 TYR A C 1
ATOM 883 O O . TYR A 1 106 ? -6.646 -3.210 12.754 1.00 94.94 106 TYR A O 1
ATOM 891 N N . ILE A 1 107 ? -8.254 -4.637 12.099 1.00 94.88 107 ILE A N 1
ATOM 892 C CA . ILE A 1 107 ? -9.335 -3.643 12.140 1.00 94.88 107 ILE A CA 1
ATOM 893 C C . ILE A 1 107 ? -9.459 -3.019 13.533 1.00 94.88 107 ILE A C 1
ATOM 895 O O . ILE A 1 107 ? -9.536 -1.797 13.647 1.00 94.88 107 ILE A O 1
ATOM 899 N N . ARG A 1 108 ? -9.468 -3.834 14.596 1.00 93.81 108 ARG A N 1
ATOM 900 C CA . ARG A 1 108 ? -9.587 -3.343 15.977 1.00 93.81 108 ARG A CA 1
ATOM 901 C C . ARG A 1 108 ? -8.414 -2.451 16.362 1.00 93.81 108 ARG A C 1
ATOM 903 O O . ARG A 1 108 ? -8.649 -1.361 16.874 1.00 93.81 108 ARG A O 1
ATOM 910 N N . ALA A 1 109 ? -7.185 -2.883 16.079 1.00 92.56 109 ALA A N 1
ATOM 911 C CA . ALA A 1 109 ? -5.988 -2.091 16.348 1.00 92.56 109 ALA A CA 1
ATOM 912 C C . ALA A 1 109 ? -6.039 -0.743 15.612 1.00 92.56 109 ALA A C 1
ATOM 914 O O . ALA A 1 109 ? -5.770 0.304 16.197 1.00 92.56 109 ALA A O 1
ATOM 915 N N . TYR A 1 110 ? -6.451 -0.747 14.341 1.00 92.81 110 TYR A N 1
ATOM 916 C CA . TYR A 1 110 ? -6.531 0.474 13.544 1.00 92.81 110 TYR A CA 1
ATOM 917 C C . TYR A 1 110 ? -7.646 1.413 14.027 1.00 92.81 110 TYR A C 1
ATOM 919 O O . TYR A 1 110 ? -7.445 2.623 14.113 1.00 92.81 110 TYR A O 1
ATOM 927 N N . ALA A 1 111 ? -8.809 0.871 14.395 1.00 91.56 111 ALA A N 1
ATOM 928 C CA . ALA A 1 111 ? -9.907 1.651 14.960 1.00 91.56 111 ALA A CA 1
ATOM 929 C C . ALA A 1 111 ? -9.522 2.283 16.310 1.00 91.56 111 ALA A C 1
ATOM 931 O O . ALA A 1 111 ? -9.813 3.455 16.539 1.00 91.56 111 ALA A O 1
ATOM 932 N N . GLN A 1 112 ? -8.815 1.547 17.176 1.00 91.62 112 GLN A N 1
ATOM 933 C CA . GLN A 1 112 ? -8.279 2.069 18.440 1.00 91.62 112 GLN A CA 1
ATOM 934 C C . GLN A 1 112 ? -7.241 3.170 18.213 1.00 91.62 112 GLN A C 1
ATOM 936 O O . GLN A 1 112 ? -7.274 4.196 18.895 1.00 91.62 112 GLN A O 1
ATOM 941 N N . TYR A 1 113 ? -6.359 2.990 17.228 1.00 90.19 113 TYR A N 1
ATOM 942 C CA . TYR A 1 113 ? -5.405 4.015 16.819 1.00 90.19 113 TYR A CA 1
ATOM 943 C C . TYR A 1 113 ? -6.117 5.292 16.349 1.00 90.19 113 TYR A C 1
ATOM 945 O O . TYR A 1 113 ? -5.798 6.372 16.840 1.00 90.19 113 TYR A O 1
ATOM 953 N N . GLN A 1 114 ? -7.124 5.183 15.474 1.00 89.00 114 GLN A N 1
ATOM 954 C CA . GLN A 1 114 ? -7.916 6.333 15.012 1.00 89.00 114 GLN A CA 1
ATOM 955 C C . GLN A 1 114 ? -8.682 7.021 16.144 1.00 89.00 114 GLN A C 1
ATOM 957 O O . GLN A 1 114 ? -8.728 8.248 16.200 1.00 89.00 114 GLN A O 1
ATOM 962 N N . PHE A 1 115 ? -9.257 6.239 17.058 1.00 88.25 115 PHE A N 1
ATOM 963 C CA . PHE A 1 115 ? -9.958 6.747 18.233 1.00 88.25 115 PHE A CA 1
ATOM 964 C C . PHE A 1 115 ? -9.036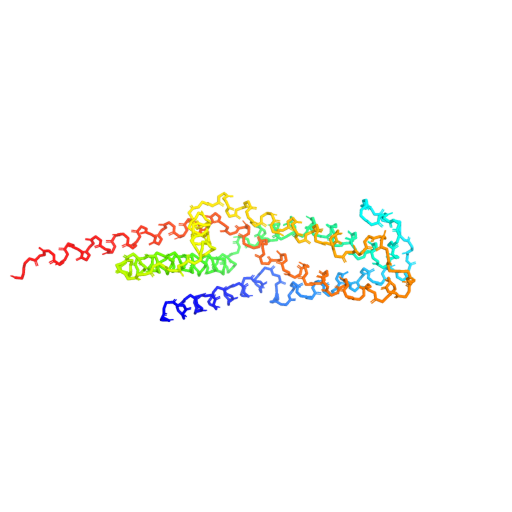 7.574 19.127 1.00 88.25 115 PHE A C 1
ATOM 966 O O . PHE A 1 115 ? -9.339 8.724 19.441 1.00 88.25 115 PHE A O 1
ATOM 973 N N . LYS A 1 116 ? -7.861 7.039 19.463 1.00 86.69 116 LYS A N 1
ATOM 974 C CA . LYS A 1 116 ? -6.867 7.766 20.258 1.00 86.69 116 LYS A CA 1
ATOM 975 C C . LYS A 1 116 ? -6.302 8.970 19.514 1.00 86.69 116 LYS A C 1
ATOM 977 O O . LYS A 1 116 ? -6.121 10.013 20.126 1.00 86.69 116 LYS A O 1
ATOM 982 N N . LEU A 1 117 ? -6.069 8.857 18.207 1.00 85.81 117 LEU A N 1
ATOM 983 C CA . LEU A 1 117 ? -5.598 9.973 17.389 1.00 85.81 117 LEU A CA 1
ATOM 984 C C . LEU A 1 117 ? -6.588 11.142 17.417 1.00 85.81 117 LEU A C 1
ATOM 986 O O . LEU A 1 117 ? -6.166 12.279 17.604 1.00 85.81 117 LEU A O 1
ATOM 990 N N . LYS A 1 118 ? -7.894 10.862 17.306 1.00 85.50 118 LYS A N 1
ATOM 991 C CA . LYS A 1 118 ? -8.935 11.884 17.448 1.00 85.50 118 LYS A CA 1
ATOM 992 C C . LYS A 1 118 ? -8.865 12.570 18.814 1.00 85.50 118 LYS A C 1
ATOM 994 O O . LYS A 1 118 ? -8.835 13.793 18.854 1.00 85.50 118 LYS A O 1
ATOM 999 N N . HIS A 1 119 ? -8.779 11.803 19.901 1.00 82.25 119 HIS A N 1
ATOM 1000 C CA . HIS A 1 119 ? -8.679 12.370 21.249 1.00 82.25 119 HIS A CA 1
ATOM 1001 C C . HIS A 1 119 ? -7.451 13.257 21.438 1.00 82.25 119 HIS A C 1
ATOM 1003 O O . HIS A 1 119 ? -7.560 14.296 22.073 1.00 82.25 119 HIS A O 1
ATOM 1009 N N . VAL A 1 120 ? -6.298 12.880 20.878 1.00 81.12 120 VAL A N 1
ATOM 1010 C CA . VAL A 1 120 ? -5.088 13.713 20.955 1.00 81.12 120 VAL A CA 1
ATOM 1011 C C . VAL A 1 120 ? -5.268 15.026 20.196 1.00 81.12 120 VAL A C 1
ATOM 1013 O O . VAL A 1 120 ? -4.845 16.069 20.678 1.00 81.12 120 VAL A O 1
ATOM 1016 N N . VAL A 1 121 ? -5.911 14.991 19.031 1.00 79.38 121 VAL A N 1
ATOM 1017 C CA . VAL A 1 121 ? -6.163 16.196 18.224 1.00 79.38 121 VAL A CA 1
ATOM 1018 C C . VAL A 1 121 ? -7.173 17.110 18.912 1.00 79.38 121 VAL A C 1
ATOM 1020 O O . VAL A 1 121 ? -6.991 18.320 18.927 1.00 79.38 121 VAL A O 1
ATOM 1023 N N . GLU A 1 122 ? -8.204 16.538 19.533 1.00 78.94 122 GLU A N 1
ATOM 1024 C CA . GLU A 1 122 ? -9.180 17.298 20.315 1.00 78.94 122 GLU A CA 1
ATOM 1025 C C . GLU A 1 122 ? -8.573 17.865 21.605 1.00 78.94 122 GLU A C 1
ATOM 1027 O O . GLU A 1 122 ? -8.824 19.025 21.906 1.00 78.94 122 GLU A O 1
ATOM 1032 N N . SER A 1 123 ? -7.730 17.113 22.327 1.00 74.56 123 SER A N 1
ATOM 1033 C CA . SER A 1 123 ? -7.070 17.611 23.544 1.00 74.56 123 SER A CA 1
ATOM 1034 C C . SER A 1 123 ? -6.086 18.737 23.248 1.00 74.56 123 SER A C 1
ATOM 1036 O O . SER A 1 123 ? -6.027 19.697 23.996 1.00 74.56 123 SER A O 1
ATOM 1038 N N . VAL A 1 124 ? -5.335 18.635 22.142 1.00 69.94 124 VAL A N 1
ATOM 1039 C CA . VAL A 1 124 ? -4.405 19.698 21.732 1.00 69.94 124 VAL A CA 1
ATOM 1040 C C . VAL A 1 124 ? -5.167 20.983 21.431 1.00 69.94 124 VAL A C 1
ATOM 1042 O O . VAL A 1 124 ? -4.708 22.046 21.815 1.00 69.94 124 VAL A O 1
ATOM 1045 N N . ASP A 1 125 ? -6.336 20.903 20.795 1.00 61.81 125 ASP A N 1
ATOM 1046 C CA . ASP A 1 125 ? -7.137 22.099 20.533 1.00 61.81 125 ASP A CA 1
ATOM 1047 C C . ASP A 1 125 ? -7.785 22.666 21.822 1.00 61.81 125 ASP A C 1
ATOM 1049 O O . ASP A 1 125 ? -7.954 23.876 21.910 1.00 61.81 125 ASP A O 1
ATOM 1053 N N . ILE A 1 126 ? -8.117 21.839 22.828 1.00 61.91 126 ILE A N 1
ATOM 1054 C CA . ILE A 1 126 ? -8.661 22.297 24.129 1.00 61.91 126 ILE A CA 1
ATOM 1055 C C . ILE A 1 126 ? -7.583 22.975 24.979 1.00 61.91 126 ILE A C 1
ATOM 1057 O O . ILE A 1 126 ? -7.803 24.098 25.422 1.00 61.91 126 ILE A O 1
ATOM 1061 N N . ASP A 1 127 ? -6.416 22.339 25.140 1.00 59.06 127 ASP A N 1
ATOM 1062 C CA . ASP A 1 127 ? -5.264 22.929 25.840 1.00 59.06 127 ASP A CA 1
ATOM 1063 C C . ASP A 1 127 ? -4.876 24.273 25.190 1.00 59.06 127 ASP A C 1
ATOM 1065 O O . ASP A 1 127 ? -4.471 25.215 25.866 1.00 59.06 127 ASP A O 1
ATOM 1069 N N . VAL A 1 128 ? -5.047 24.382 23.863 1.00 54.47 128 VAL A N 1
ATOM 1070 C CA . VAL A 1 128 ? -4.836 25.627 23.119 1.00 54.47 128 VAL A CA 1
ATOM 1071 C C . VAL A 1 128 ? -5.909 26.666 23.444 1.00 54.47 128 VAL A C 1
ATOM 1073 O O . VAL A 1 128 ? -5.539 27.792 23.745 1.00 54.47 128 VAL A O 1
ATOM 1076 N N . VAL A 1 129 ? -7.203 26.321 23.439 1.00 56.78 129 VAL A N 1
ATOM 1077 C CA . VAL A 1 129 ? -8.293 27.257 23.799 1.00 56.78 129 VAL A CA 1
ATOM 1078 C C . VAL A 1 129 ? -8.158 27.772 25.236 1.00 56.78 129 VAL A C 1
ATOM 1080 O O . VAL A 1 129 ? -8.445 28.937 25.476 1.00 56.78 129 VAL A O 1
ATOM 1083 N N . GLU A 1 130 ? -7.677 26.954 26.172 1.00 56.22 130 GLU A N 1
ATOM 1084 C CA . GLU A 1 130 ? -7.412 27.380 27.556 1.00 56.22 130 GLU A CA 1
ATOM 1085 C C . GLU A 1 130 ? -6.169 28.288 27.664 1.0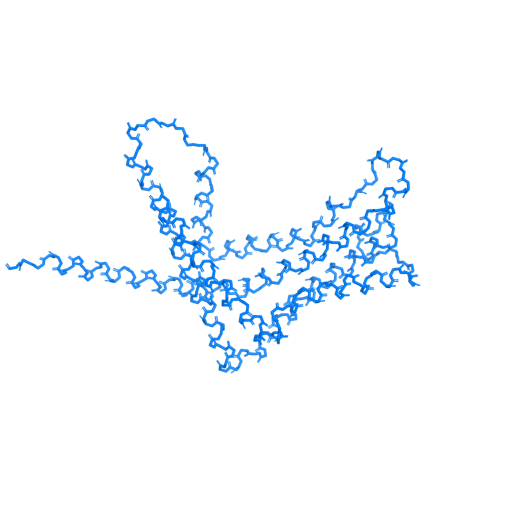0 56.22 130 GLU A C 1
ATOM 1087 O O . GLU A 1 130 ? -6.104 29.157 28.525 1.00 56.22 130 GLU A O 1
ATOM 1092 N N . SER A 1 131 ? -5.208 28.155 26.741 1.00 51.59 131 SER A N 1
ATOM 1093 C CA . SER A 1 131 ? -4.035 29.041 26.636 1.00 51.59 131 SER A CA 1
ATOM 1094 C C . SER A 1 131 ? -4.249 30.310 25.794 1.00 51.59 131 SER A C 1
ATOM 1096 O O . SER A 1 131 ? -3.366 31.160 25.765 1.00 51.59 131 SER A O 1
ATOM 1098 N N . VAL A 1 132 ? -5.399 30.466 25.120 1.00 51.31 132 VAL A N 1
ATOM 1099 C CA . VAL A 1 132 ? -5.716 31.615 24.237 1.00 51.31 132 VAL A CA 1
ATOM 1100 C C . VAL A 1 132 ? -5.847 32.948 24.995 1.00 51.31 132 VAL A C 1
ATOM 1102 O O . VAL A 1 132 ? -5.822 33.998 24.358 1.00 51.31 132 VAL A O 1
ATOM 1105 N N . ASP A 1 133 ? -5.868 32.941 26.331 1.00 50.69 133 ASP A N 1
ATOM 1106 C CA . ASP A 1 133 ? -5.695 34.168 27.124 1.00 50.69 133 ASP A CA 1
ATOM 1107 C C . ASP A 1 133 ? -4.246 34.709 27.113 1.00 50.69 133 ASP A C 1
ATOM 1109 O O . ASP A 1 133 ? -4.005 35.811 27.604 1.00 50.69 133 ASP A O 1
ATOM 1113 N N . ILE A 1 134 ? -3.267 33.993 26.535 1.00 51.22 134 ILE A N 1
ATOM 1114 C CA . ILE A 1 134 ? -1.864 34.432 26.462 1.00 51.22 134 ILE A CA 1
ATOM 1115 C C . ILE A 1 134 ? -1.290 34.179 25.055 1.00 51.22 134 ILE A C 1
ATOM 1117 O O . ILE A 1 134 ? -0.884 33.074 24.717 1.00 51.22 134 ILE A O 1
ATOM 1121 N N . ASP A 1 135 ? -1.253 35.253 24.264 1.00 44.22 135 ASP A N 1
ATOM 1122 C CA . ASP A 1 135 ? -0.484 35.489 23.033 1.00 44.22 135 ASP A CA 1
ATOM 1123 C C . ASP A 1 135 ? -0.517 34.444 21.893 1.00 44.22 135 ASP A C 1
ATOM 1125 O O . ASP A 1 135 ? 0.074 33.363 21.909 1.00 44.22 135 ASP A O 1
ATOM 1129 N N . ASN A 1 136 ? -1.163 34.871 20.802 1.00 52.31 136 ASN A N 1
ATOM 1130 C CA . ASN A 1 136 ? -1.199 34.225 19.495 1.00 52.31 136 ASN A CA 1
ATOM 1131 C C . ASN A 1 136 ? 0.187 34.158 18.834 1.00 52.31 136 ASN A C 1
ATOM 1133 O O . ASN A 1 136 ? 0.683 35.181 18.370 1.00 52.31 136 ASN A O 1
ATOM 1137 N N . ASP A 1 137 ? 0.700 32.945 18.611 1.00 48.97 137 ASP A N 1
ATOM 1138 C CA . ASP A 1 137 ? 1.475 32.652 17.396 1.00 48.97 137 ASP A CA 1
ATOM 1139 C C . ASP A 1 137 ? 1.400 31.166 16.990 1.00 48.97 137 ASP A C 1
ATOM 1141 O O . ASP A 1 137 ? 2.387 30.430 16.934 1.00 48.97 137 ASP A O 1
ATOM 1145 N N . TRP A 1 138 ? 0.186 30.671 16.727 1.00 54.66 138 TRP A N 1
ATOM 1146 C CA . TRP A 1 138 ? 0.016 29.376 16.062 1.00 54.66 138 TRP A CA 1
ATOM 1147 C C . TRP A 1 138 ? -0.028 29.560 14.543 1.00 54.66 138 TRP A C 1
ATOM 1149 O O . TRP A 1 138 ? -0.964 30.146 13.997 1.00 54.66 138 TRP A O 1
ATOM 1159 N N . SER A 1 139 ? 0.961 28.990 13.844 1.00 61.50 139 SER A N 1
ATOM 1160 C CA . SER A 1 139 ? 1.018 29.001 12.377 1.00 61.50 139 SER A CA 1
ATOM 1161 C C . SER A 1 139 ? -0.267 28.411 11.769 1.00 61.50 139 SER A C 1
ATOM 1163 O O . SER A 1 139 ? -0.699 27.309 12.123 1.00 61.50 139 SER A O 1
ATOM 1165 N N . GLY A 1 140 ? -0.893 29.113 10.815 1.00 66.31 140 GLY A N 1
ATOM 1166 C CA . GLY A 1 140 ? -2.143 28.675 10.164 1.00 66.31 140 GLY A CA 1
ATOM 1167 C C . GLY A 1 140 ? -2.086 27.260 9.561 1.00 66.31 140 GLY A C 1
ATOM 1168 O O . GLY A 1 140 ? -3.114 26.601 9.389 1.00 66.31 140 GLY A O 1
ATOM 1169 N N . GLN A 1 141 ? -0.879 26.747 9.320 1.00 65.50 141 GLN A N 1
ATOM 1170 C CA . GLN A 1 141 ? -0.598 25.392 8.864 1.00 65.50 141 GLN A CA 1
ATOM 1171 C C . GLN A 1 141 ? -1.025 24.303 9.867 1.00 65.50 141 GLN A C 1
ATOM 1173 O O . GLN A 1 141 ? -1.568 23.273 9.454 1.00 65.50 141 GLN A O 1
ATOM 1178 N N . GLN A 1 142 ? -0.868 24.524 11.178 1.00 69.06 142 GLN A N 1
ATOM 1179 C CA . GLN A 1 142 ? -1.293 23.557 12.201 1.00 69.06 142 GLN A CA 1
ATOM 1180 C C . GLN A 1 142 ? -2.823 23.437 12.252 1.00 69.06 142 GLN A C 1
ATOM 1182 O O . GLN A 1 142 ? -3.371 22.333 12.240 1.00 69.06 142 GLN A O 1
ATOM 1187 N N . LYS A 1 143 ? -3.523 24.576 12.225 1.00 71.12 143 LYS A N 1
ATOM 1188 C CA . LYS A 1 143 ? -4.992 24.637 12.249 1.00 71.12 143 LYS A CA 1
ATOM 1189 C C . LYS A 1 143 ? -5.607 23.940 11.034 1.00 71.12 143 LYS A C 1
ATOM 1191 O O . LYS A 1 143 ? -6.559 23.168 11.171 1.00 71.12 143 LYS A O 1
ATOM 1196 N N . MET A 1 144 ? -5.029 24.154 9.849 1.00 71.12 144 MET A N 1
ATOM 1197 C CA . MET A 1 144 ? -5.431 23.447 8.629 1.00 71.12 144 MET A CA 1
ATOM 1198 C C . MET A 1 144 ? -5.205 21.937 8.742 1.00 71.12 144 MET A C 1
ATOM 1200 O O . MET A 1 144 ? -6.092 21.158 8.393 1.00 71.12 144 MET A O 1
ATOM 1204 N N . THR A 1 145 ? -4.062 21.519 9.290 1.00 79.25 145 THR A N 1
ATOM 1205 C CA . THR A 1 145 ? -3.727 20.099 9.477 1.00 79.25 145 THR A CA 1
ATOM 1206 C C . THR A 1 145 ? -4.710 19.405 10.426 1.00 79.25 145 THR A C 1
ATOM 1208 O O . THR A 1 145 ? -5.223 18.332 10.101 1.00 79.25 145 THR A O 1
ATOM 1211 N N . ASN A 1 146 ? -5.050 20.033 11.557 1.00 77.56 146 ASN A N 1
ATOM 1212 C CA . ASN A 1 146 ? -6.019 19.494 12.517 1.00 77.56 146 ASN A CA 1
ATOM 1213 C C . ASN A 1 146 ? -7.428 19.398 11.912 1.00 77.56 146 ASN A C 1
ATOM 1215 O O . ASN A 1 146 ? -8.102 18.378 12.070 1.00 77.56 146 ASN A O 1
ATOM 1219 N N . SER A 1 147 ? -7.859 20.420 11.166 1.00 82.38 147 SER A N 1
ATOM 1220 C CA . SER A 1 147 ? -9.154 20.420 10.471 1.00 82.38 147 SER A CA 1
ATOM 1221 C C . SER A 1 147 ? -9.241 19.307 9.420 1.00 82.38 147 SER A C 1
ATOM 1223 O O . SER A 1 147 ? -10.190 18.516 9.419 1.00 82.38 147 SER A O 1
ATOM 1225 N N . PHE A 1 148 ? -8.204 19.172 8.587 1.00 85.06 148 PHE A N 1
ATOM 1226 C CA . PHE A 1 148 ? -8.096 18.099 7.601 1.00 85.06 148 PHE A CA 1
ATOM 1227 C C . PHE A 1 148 ? -8.164 16.719 8.261 1.00 85.06 148 PHE A C 1
ATOM 1229 O O . PHE A 1 148 ? -8.925 15.854 7.827 1.00 85.06 148 PHE A O 1
ATOM 1236 N N . LEU A 1 149 ? -7.413 16.511 9.346 1.00 82.75 149 LEU A N 1
ATOM 1237 C CA . LEU A 1 149 ? -7.372 15.231 10.044 1.00 82.75 149 LEU A CA 1
ATOM 1238 C C . LEU A 1 149 ? -8.720 14.888 10.696 1.00 82.75 149 LEU A C 1
ATOM 1240 O O . LEU A 1 149 ? -9.171 13.744 10.610 1.00 82.75 149 LEU A O 1
ATOM 1244 N N . ARG A 1 150 ? -9.410 15.869 11.293 1.00 83.75 150 ARG A N 1
ATOM 1245 C CA . ARG A 1 150 ? -10.775 15.694 11.820 1.00 83.75 150 ARG A CA 1
ATOM 1246 C C . ARG A 1 150 ? -11.737 15.266 10.714 1.00 83.75 150 ARG A C 1
ATOM 1248 O O . ARG A 1 150 ? -12.498 14.313 10.897 1.00 83.75 150 ARG A O 1
ATOM 1255 N N . TYR A 1 151 ? -11.673 15.928 9.560 1.00 86.19 151 TYR A N 1
ATOM 1256 C CA . TYR A 1 151 ? -12.501 15.591 8.405 1.00 86.19 151 TYR A CA 1
ATOM 1257 C C . TYR A 1 151 ? -12.208 14.174 7.893 1.00 86.19 151 TYR A C 1
ATOM 1259 O O . TYR A 1 151 ? -13.126 13.375 7.692 1.00 86.19 151 TYR A O 1
ATOM 1267 N N . PHE A 1 152 ? -10.923 13.824 7.801 1.00 86.81 152 PHE A N 1
ATOM 1268 C CA . PHE A 1 152 ? -10.448 12.498 7.421 1.00 86.81 152 PHE A CA 1
ATOM 1269 C C . PHE A 1 152 ? -10.928 11.394 8.361 1.00 86.81 152 PHE A C 1
ATOM 1271 O O . PHE A 1 152 ? -11.364 10.340 7.904 1.00 86.81 152 PHE A O 1
ATOM 1278 N N . LEU A 1 153 ? -10.909 11.618 9.673 1.00 83.56 153 LEU A N 1
ATOM 1279 C CA . LEU A 1 153 ? -11.382 10.630 10.645 1.00 83.56 153 LEU A CA 1
ATOM 1280 C C . LEU A 1 153 ? -12.912 10.496 10.653 1.00 83.56 153 LEU A C 1
ATOM 1282 O O . LEU A 1 153 ? -13.427 9.412 10.932 1.00 83.56 153 LEU A O 1
ATOM 1286 N N . LYS A 1 154 ? -13.641 11.570 10.331 1.00 84.94 154 LYS A N 1
ATOM 1287 C CA . LYS A 1 154 ? -15.109 11.596 10.353 1.00 84.94 154 LYS A CA 1
ATOM 1288 C C . LYS A 1 154 ? -15.737 10.943 9.122 1.00 84.94 154 LYS A C 1
ATOM 1290 O O . LYS A 1 154 ? -16.716 10.213 9.264 1.00 84.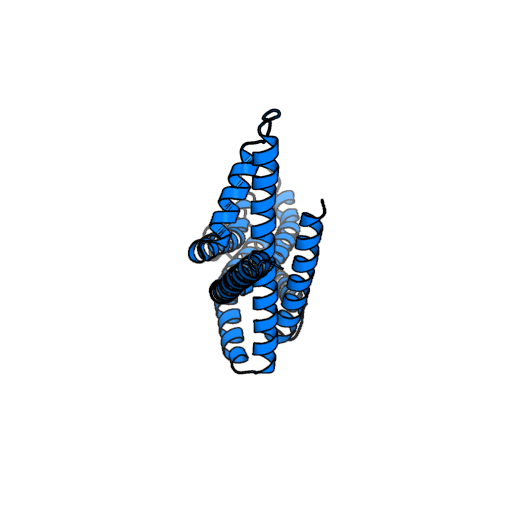94 154 LYS A O 1
ATOM 1295 N N . HIS A 1 155 ? -15.199 11.199 7.931 1.00 87.56 155 HIS A N 1
ATOM 1296 C CA . HIS A 1 155 ? -15.860 10.845 6.676 1.00 87.56 155 HIS A CA 1
ATOM 1297 C C . HIS A 1 155 ? -15.160 9.677 5.959 1.00 87.56 155 HIS A C 1
ATOM 1299 O O . HIS A 1 155 ? -14.083 9.865 5.392 1.00 87.56 155 HIS A O 1
ATOM 1305 N N . PRO A 1 156 ? -15.763 8.468 5.910 1.00 87.56 156 PRO A N 1
ATOM 1306 C CA . PRO A 1 156 ? -15.132 7.312 5.269 1.00 87.56 156 PRO A CA 1
ATOM 1307 C C . PRO A 1 156 ? -14.934 7.518 3.761 1.00 87.56 156 PRO A C 1
ATOM 1309 O O . PRO A 1 156 ? -13.902 7.125 3.227 1.00 87.56 156 PRO A O 1
ATOM 1312 N N . TRP A 1 157 ? -15.868 8.192 3.080 1.00 89.81 157 TRP A N 1
ATOM 1313 C CA . TRP A 1 157 ? -15.735 8.532 1.658 1.00 89.81 157 TRP A CA 1
ATOM 1314 C C . TRP A 1 157 ? -14.509 9.416 1.384 1.00 89.81 157 TRP A C 1
ATOM 1316 O O . TRP A 1 157 ? -13.828 9.231 0.378 1.00 89.81 157 TRP A O 1
ATOM 1326 N N . PHE A 1 158 ? -14.168 10.320 2.307 1.00 90.06 158 PHE A N 1
ATOM 1327 C CA . PHE A 1 158 ? -12.989 11.169 2.175 1.00 90.06 158 PHE A CA 1
ATOM 1328 C C . PHE A 1 158 ? -11.696 10.369 2.369 1.00 90.06 158 PHE A C 1
ATOM 1330 O O . PHE A 1 158 ? -10.710 10.625 1.687 1.00 90.06 158 PHE A O 1
ATOM 1337 N N . GLN A 1 159 ? -11.703 9.338 3.224 1.00 89.06 159 GLN A N 1
ATOM 1338 C CA . GLN A 1 159 ? -10.572 8.407 3.324 1.00 89.06 159 GLN A CA 1
ATOM 1339 C C . GLN A 1 159 ? -10.350 7.655 2.008 1.00 89.06 159 GLN A C 1
ATOM 1341 O O . GLN A 1 159 ? -9.205 7.529 1.577 1.00 89.06 159 GLN A O 1
ATOM 1346 N N . TYR A 1 160 ? -11.428 7.191 1.359 1.00 91.62 160 TYR A N 1
ATOM 1347 C CA . TYR A 1 160 ? -11.344 6.570 0.033 1.00 91.62 160 TYR A CA 1
ATOM 1348 C C . TYR A 1 160 ? -10.752 7.531 -0.998 1.00 91.62 160 TYR A C 1
ATOM 1350 O O . TYR A 1 160 ? -9.849 7.134 -1.731 1.00 91.62 160 TYR A O 1
ATOM 1358 N N . LEU A 1 161 ? -11.206 8.789 -1.014 1.00 92.94 161 LEU A N 1
ATOM 1359 C CA . LEU A 1 161 ? -10.689 9.818 -1.916 1.00 92.94 161 LEU A CA 1
ATOM 1360 C C . LEU A 1 161 ? -9.194 10.055 -1.688 1.00 92.94 161 LEU A C 1
ATOM 1362 O O . LEU A 1 161 ? -8.411 9.926 -2.623 1.00 92.94 161 LEU A O 1
ATOM 1366 N N . VAL A 1 162 ? -8.779 10.344 -0.452 1.00 91.31 162 VAL A N 1
ATOM 1367 C CA . VAL A 1 162 ? -7.375 10.644 -0.127 1.00 91.31 162 VAL A CA 1
ATOM 1368 C C . VAL A 1 162 ? -6.466 9.462 -0.462 1.00 91.31 162 VAL A C 1
ATOM 1370 O O . VAL A 1 162 ? -5.440 9.643 -1.108 1.00 91.31 162 VAL A O 1
ATOM 1373 N N . ILE A 1 163 ? -6.842 8.241 -0.075 1.00 90.50 163 ILE A N 1
ATOM 1374 C CA . ILE A 1 163 ? -6.033 7.049 -0.369 1.00 90.50 163 ILE A CA 1
ATOM 1375 C C . ILE A 1 163 ? -6.001 6.768 -1.874 1.00 90.50 163 ILE A C 1
ATOM 1377 O O . ILE A 1 163 ? -4.941 6.438 -2.398 1.00 90.50 163 ILE A O 1
ATOM 1381 N N . GLY A 1 164 ? -7.124 6.938 -2.576 1.00 89.94 164 GLY A N 1
ATOM 1382 C CA . GLY A 1 164 ? -7.192 6.808 -4.031 1.00 89.94 164 GLY A CA 1
ATOM 1383 C C . GLY A 1 164 ? -6.270 7.798 -4.744 1.00 89.94 164 GLY A C 1
ATOM 1384 O O . GLY A 1 164 ? -5.511 7.394 -5.620 1.00 89.94 164 GLY A O 1
ATOM 1385 N N . VAL A 1 165 ? -6.261 9.062 -4.312 1.00 90.69 165 VAL A N 1
ATOM 1386 C CA . VAL A 1 165 ? -5.353 10.098 -4.831 1.00 90.69 165 VAL A CA 1
ATOM 1387 C C . VAL A 1 165 ? -3.894 9.751 -4.550 1.00 90.69 165 VAL A C 1
ATOM 1389 O O . VAL A 1 165 ? -3.062 9.922 -5.432 1.00 90.69 165 VAL A O 1
ATOM 1392 N N . VAL A 1 166 ? -3.566 9.217 -3.369 1.00 89.62 166 VAL A N 1
ATOM 1393 C CA . VAL A 1 166 ? -2.192 8.786 -3.055 1.00 89.62 166 VAL A CA 1
ATOM 1394 C C . VAL A 1 166 ? -1.769 7.603 -3.927 1.00 89.62 166 VAL A C 1
ATOM 1396 O O . VAL A 1 166 ? -0.665 7.619 -4.459 1.00 89.62 166 VAL A O 1
ATOM 1399 N N . ILE A 1 167 ? -2.633 6.602 -4.124 1.00 87.88 167 ILE A N 1
ATOM 1400 C CA . ILE A 1 167 ? -2.347 5.461 -5.009 1.00 87.88 167 ILE A CA 1
ATOM 1401 C C . ILE A 1 167 ? -2.126 5.946 -6.444 1.00 87.88 167 ILE A C 1
ATOM 1403 O O . ILE A 1 167 ? -1.120 5.596 -7.061 1.00 87.88 167 ILE A O 1
ATOM 1407 N N . TYR A 1 168 ? -3.036 6.776 -6.959 1.00 87.06 168 TYR A N 1
ATOM 1408 C CA . TYR A 1 168 ? -2.905 7.374 -8.285 1.00 87.06 168 TYR A CA 1
ATOM 1409 C C . TYR A 1 168 ? -1.616 8.189 -8.396 1.00 87.06 168 TYR A C 1
ATOM 1411 O O . TYR A 1 168 ? -0.867 8.025 -9.351 1.00 87.06 168 TYR A O 1
ATOM 1419 N N . GLY A 1 169 ? -1.316 8.999 -7.380 1.00 86.31 169 GLY A N 1
ATOM 1420 C CA . GLY A 1 169 ? -0.084 9.765 -7.267 1.00 86.31 169 GLY A CA 1
ATOM 1421 C C . GLY A 1 169 ? 1.151 8.874 -7.328 1.00 86.31 169 GLY A C 1
ATOM 1422 O O . GLY A 1 169 ? 2.048 9.170 -8.100 1.00 86.31 169 GLY A O 1
ATOM 1423 N N . CYS A 1 170 ? 1.187 7.747 -6.609 1.00 84.62 170 CYS A N 1
ATOM 1424 C CA . CYS A 1 170 ? 2.287 6.785 -6.690 1.00 84.62 170 CYS A CA 1
ATOM 1425 C C . CYS A 1 170 ? 2.450 6.215 -8.106 1.00 84.62 170 CYS A C 1
ATOM 1427 O O . CYS A 1 170 ? 3.576 6.103 -8.587 1.00 84.62 170 CYS A O 1
ATOM 1429 N N . ILE A 1 171 ? 1.357 5.858 -8.786 1.00 82.25 171 ILE A N 1
ATOM 1430 C CA . ILE A 1 171 ? 1.396 5.324 -10.160 1.00 82.25 171 ILE A CA 1
ATOM 1431 C C . ILE A 1 171 ? 1.873 6.404 -11.143 1.00 82.25 171 ILE A C 1
ATOM 1433 O O . ILE A 1 171 ? 2.747 6.162 -11.974 1.00 82.25 171 ILE A O 1
ATOM 1437 N N . ALA A 1 172 ? 1.354 7.621 -11.003 1.00 79.25 172 ALA A N 1
ATOM 1438 C CA . ALA A 1 172 ? 1.694 8.757 -11.844 1.00 79.25 172 ALA A CA 1
ATOM 1439 C C . ALA A 1 172 ? 3.067 9.364 -11.514 1.00 79.25 172 ALA A C 1
ATOM 1441 O O . ALA A 1 172 ? 3.626 10.059 -12.354 1.00 79.25 172 ALA A O 1
ATOM 1442 N N . MET A 1 173 ? 3.644 9.103 -10.333 1.00 74.12 173 MET A N 1
ATOM 1443 C CA . MET A 1 173 ? 4.876 9.740 -9.842 1.00 74.12 173 MET A CA 1
ATOM 1444 C C . MET A 1 173 ? 6.047 9.582 -10.810 1.00 74.12 173 MET A C 1
ATOM 1446 O O . MET A 1 173 ? 6.855 10.494 -10.945 1.00 74.12 173 MET A O 1
ATOM 1450 N N . TYR A 1 174 ? 6.119 8.468 -11.537 1.00 65.69 174 TYR A N 1
ATOM 1451 C CA . TYR A 1 174 ? 7.185 8.240 -12.511 1.00 65.69 174 TYR A CA 1
ATOM 1452 C C . TYR A 1 174 ? 7.184 9.250 -13.672 1.00 65.69 174 TYR A C 1
ATOM 1454 O O . TYR A 1 174 ? 8.250 9.592 -14.183 1.00 65.69 174 TYR A O 1
ATOM 1462 N N . VAL A 1 175 ? 6.012 9.795 -14.028 1.00 64.19 175 VAL A N 1
ATOM 1463 C CA . VAL A 1 175 ? 5.888 10.917 -14.976 1.00 64.19 175 VAL A CA 1
ATOM 1464 C C . VAL A 1 175 ? 6.691 12.118 -14.473 1.00 64.19 175 VAL A C 1
ATOM 1466 O O . VAL A 1 175 ? 7.341 12.791 -15.252 1.00 64.19 175 VAL A O 1
ATOM 1469 N N . TRP A 1 176 ? 6.707 12.362 -13.165 1.00 63.09 176 TRP A N 1
ATOM 1470 C CA . TRP A 1 176 ? 7.358 13.526 -12.554 1.00 63.09 176 TRP A CA 1
ATOM 1471 C C . TRP A 1 176 ? 8.836 13.288 -12.225 1.00 63.09 176 TRP A C 1
ATOM 1473 O O . TRP A 1 176 ? 9.604 14.237 -12.104 1.00 63.09 176 TRP A O 1
ATOM 1483 N N . VAL A 1 177 ? 9.231 12.024 -12.046 1.00 61.22 177 VAL A N 1
ATOM 1484 C CA . VAL A 1 177 ? 10.595 11.617 -11.661 1.00 61.22 177 VAL A CA 1
ATOM 1485 C C . VAL A 1 177 ? 11.503 11.415 -12.878 1.00 61.22 177 VAL A C 1
ATOM 1487 O O . VAL A 1 177 ? 12.728 11.495 -12.757 1.00 61.22 177 VAL A O 1
ATOM 1490 N N . THR A 1 178 ? 10.932 11.175 -14.061 1.00 59.47 178 THR A N 1
ATOM 1491 C CA . THR A 1 178 ? 11.726 11.071 -15.285 1.00 59.47 178 THR A CA 1
ATOM 1492 C C . THR A 1 178 ? 12.021 12.456 -15.853 1.00 59.47 178 THR A C 1
ATOM 1494 O O . THR A 1 178 ? 11.097 13.230 -16.096 1.00 59.47 178 THR A O 1
ATOM 1497 N N . PRO A 1 179 ? 13.303 12.816 -16.055 1.00 55.47 179 PRO A N 1
ATOM 1498 C CA . PRO A 1 179 ? 13.637 14.095 -16.654 1.00 55.47 179 PRO A CA 1
ATOM 1499 C C . PRO A 1 179 ? 13.135 14.109 -18.102 1.00 55.47 179 PRO A C 1
ATOM 1501 O O . PRO A 1 179 ? 13.718 13.470 -18.978 1.00 55.47 179 PRO A O 1
ATOM 1504 N N . PHE A 1 180 ? 12.048 14.841 -18.356 1.00 54.34 180 PHE A N 1
ATOM 1505 C CA . PHE A 1 180 ? 11.679 15.225 -19.712 1.00 54.34 180 PHE A CA 1
ATOM 1506 C C . PHE A 1 180 ? 12.792 16.096 -20.280 1.00 54.34 180 PHE A C 1
ATOM 1508 O O . PHE A 1 180 ? 13.405 16.897 -19.573 1.00 54.34 180 PHE A O 1
ATOM 1515 N N . THR A 1 181 ? 13.097 15.890 -21.553 1.00 50.22 181 THR A N 1
ATOM 1516 C CA . THR A 1 181 ? 14.182 16.557 -22.265 1.00 50.22 181 THR A CA 1
ATOM 1517 C C . THR A 1 181 ? 14.064 18.076 -22.177 1.00 50.22 181 THR A C 1
ATOM 1519 O O . THR A 1 181 ? 13.405 18.703 -23.001 1.00 50.22 181 THR A O 1
ATOM 1522 N N . SER A 1 182 ? 14.748 18.680 -21.210 1.00 44.06 182 SER A N 1
ATOM 1523 C CA . SER A 1 182 ? 15.085 20.098 -21.235 1.00 44.06 182 SER A CA 1
ATOM 1524 C C . SER A 1 182 ? 16.334 20.372 -20.388 1.00 44.06 182 SER A C 1
ATOM 1526 O O . SER A 1 182 ? 16.307 20.301 -19.164 1.00 44.06 182 SER A O 1
ATOM 1528 N N . SER A 1 183 ? 17.414 20.719 -21.094 1.00 45.19 183 SER A N 1
ATOM 1529 C CA . SER A 1 183 ? 18.598 21.492 -20.669 1.00 45.19 183 SER A CA 1
ATOM 1530 C C . SER A 1 183 ? 19.860 20.830 -20.083 1.00 45.19 183 SER A C 1
ATOM 1532 O O . SER A 1 183 ? 20.901 21.484 -20.104 1.00 45.19 183 SER A O 1
ATOM 1534 N N . ARG A 1 184 ? 19.894 19.550 -19.678 1.00 46.91 184 ARG A N 1
ATOM 1535 C CA . ARG A 1 184 ? 21.173 18.898 -19.286 1.00 46.91 184 ARG A CA 1
ATOM 1536 C C . ARG A 1 184 ? 21.721 17.994 -20.390 1.00 46.91 184 ARG A C 1
ATOM 1538 O O . ARG A 1 184 ? 21.428 16.805 -20.452 1.00 46.91 184 ARG A O 1
ATOM 1545 N N . GLY A 1 185 ? 22.512 18.593 -21.278 1.00 42.88 185 GLY A N 1
ATOM 1546 C CA . GLY A 1 185 ? 23.090 17.982 -22.479 1.00 42.88 185 GLY A CA 1
ATOM 1547 C C . GLY A 1 185 ? 24.177 16.928 -22.248 1.00 42.88 185 GLY A C 1
ATOM 1548 O O . GLY A 1 185 ? 25.291 17.097 -22.729 1.00 42.88 185 GLY A O 1
ATOM 1549 N N . SER A 1 186 ? 23.883 15.808 -21.583 1.00 49.12 186 SER A N 1
ATOM 1550 C CA . SER A 1 186 ? 24.753 14.634 -21.721 1.00 49.12 186 SER A CA 1
ATOM 1551 C C . SER A 1 186 ? 23.995 13.305 -21.633 1.00 49.12 186 SER A C 1
ATOM 1553 O O . SER A 1 186 ? 23.253 13.033 -20.690 1.00 49.12 186 SER A O 1
ATOM 1555 N N . SER A 1 187 ? 24.227 12.462 -22.645 1.00 55.75 187 SER A N 1
ATOM 1556 C CA . SER A 1 187 ? 23.734 11.080 -22.769 1.00 55.75 187 SER A CA 1
ATOM 1557 C C . SER A 1 187 ? 24.084 10.212 -21.543 1.00 55.75 187 SER A C 1
ATOM 1559 O O . SER A 1 187 ? 23.339 9.307 -21.169 1.00 55.75 187 SER A O 1
ATOM 1561 N N . PHE A 1 188 ? 25.173 10.550 -20.843 1.00 52.66 188 PHE A N 1
ATOM 1562 C CA . PHE A 1 188 ? 25.638 9.860 -19.640 1.00 52.66 188 PHE A CA 1
ATOM 1563 C C . PHE A 1 188 ? 24.666 9.982 -18.458 1.00 52.66 188 PHE A C 1
ATOM 1565 O O . PHE A 1 188 ? 24.418 8.994 -17.771 1.00 52.66 188 PHE A O 1
ATOM 1572 N N . TRP A 1 189 ? 24.059 11.154 -18.238 1.00 51.22 189 TRP A N 1
ATOM 1573 C CA . TRP A 1 189 ? 23.141 11.349 -17.109 1.00 51.22 189 TRP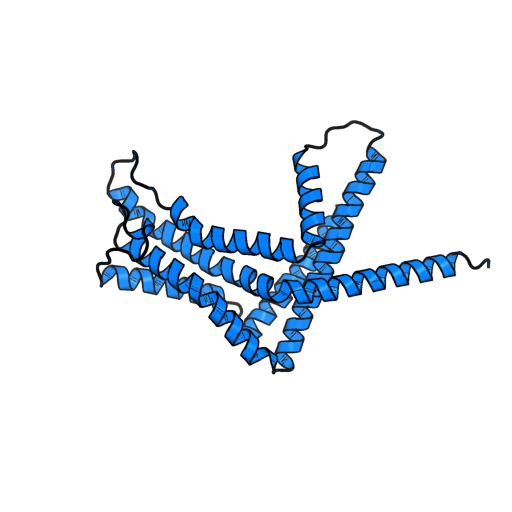 A CA 1
ATOM 1574 C C . TRP A 1 189 ? 21.860 10.528 -17.256 1.00 51.22 189 TRP A C 1
ATOM 1576 O O . TRP A 1 189 ? 21.386 9.976 -16.273 1.00 51.22 189 TRP A O 1
ATOM 1586 N N . ILE A 1 190 ? 21.344 10.366 -18.475 1.00 57.06 190 ILE A N 1
ATOM 1587 C CA . ILE A 1 190 ? 20.164 9.534 -18.753 1.00 57.06 190 ILE A CA 1
ATOM 1588 C C . ILE A 1 190 ? 20.503 8.035 -18.612 1.00 57.06 190 ILE A C 1
ATOM 1590 O O . ILE A 1 190 ? 19.698 7.258 -18.098 1.00 57.06 190 ILE A O 1
ATOM 1594 N N . LEU A 1 191 ? 21.715 7.620 -18.998 1.00 56.56 191 LEU A N 1
ATOM 1595 C CA . LEU A 1 191 ? 22.217 6.250 -18.818 1.00 56.56 191 LEU A CA 1
ATOM 1596 C C . LEU A 1 191 ? 22.536 5.897 -17.356 1.00 56.56 191 LEU A C 1
ATOM 1598 O O . LEU A 1 191 ? 22.402 4.738 -16.979 1.00 56.56 191 LEU A O 1
ATOM 1602 N N . ALA A 1 192 ? 22.915 6.865 -16.521 1.00 63.69 192 ALA A N 1
ATOM 1603 C CA . ALA A 1 192 ? 23.201 6.649 -15.101 1.00 63.69 192 ALA A CA 1
ATOM 1604 C C . ALA A 1 192 ? 21.964 6.789 -14.188 1.00 63.69 192 ALA A C 1
ATOM 1606 O O . ALA A 1 192 ? 22.043 6.476 -13.002 1.00 63.69 192 ALA A O 1
ATOM 1607 N N . TRP A 1 193 ? 20.822 7.252 -14.714 1.00 74.25 193 TRP A N 1
ATOM 1608 C CA . TRP A 1 193 ? 19.624 7.560 -13.916 1.00 74.25 193 TRP A CA 1
ATOM 1609 C C . TRP A 1 193 ? 18.651 6.385 -13.752 1.00 74.25 193 TRP A C 1
ATOM 1611 O O . TRP A 1 193 ? 17.880 6.337 -12.790 1.00 74.25 193 TRP A O 1
ATOM 1621 N N . TRP A 1 194 ? 18.701 5.389 -14.644 1.00 76.19 194 TRP A N 1
ATOM 1622 C CA . TRP A 1 194 ? 17.803 4.233 -14.556 1.00 76.19 194 TRP A CA 1
ATOM 1623 C C . TRP A 1 194 ? 17.933 3.423 -13.245 1.00 76.19 194 TRP A C 1
ATOM 1625 O O . TRP A 1 194 ? 16.895 2.950 -12.780 1.00 76.19 194 TRP A O 1
ATOM 1635 N N . PRO A 1 195 ? 19.106 3.283 -12.581 1.00 81.44 195 PRO A N 1
ATOM 1636 C CA . PRO A 1 195 ? 19.200 2.575 -11.301 1.00 81.44 195 PRO A CA 1
ATOM 1637 C C . PRO A 1 195 ? 18.468 3.306 -10.170 1.00 81.44 195 PRO A C 1
ATOM 1639 O O . PRO A 1 195 ? 17.807 2.676 -9.346 1.00 81.44 195 PRO A O 1
ATOM 1642 N N . ILE A 1 196 ? 18.533 4.641 -10.152 1.00 81.69 196 ILE A N 1
ATOM 1643 C CA . ILE A 1 196 ? 17.797 5.471 -9.187 1.00 81.69 196 ILE A CA 1
ATOM 1644 C C . ILE A 1 196 ? 16.293 5.301 -9.419 1.00 81.69 196 ILE A C 1
ATOM 1646 O O . ILE A 1 196 ? 15.540 5.057 -8.479 1.00 81.69 196 ILE A O 1
ATOM 1650 N N . ASN A 1 197 ? 15.865 5.321 -10.680 1.00 80.88 197 ASN A N 1
ATOM 1651 C CA . ASN A 1 197 ? 14.479 5.057 -11.054 1.00 80.88 197 ASN A CA 1
ATOM 1652 C C . ASN A 1 197 ? 14.012 3.650 -10.665 1.00 80.88 197 ASN A C 1
ATOM 1654 O O . ASN A 1 197 ? 12.892 3.494 -10.183 1.00 80.88 197 ASN A O 1
ATOM 1658 N N . ALA A 1 198 ? 14.864 2.636 -10.816 1.00 84.94 198 ALA A N 1
ATOM 1659 C CA . ALA A 1 198 ? 14.572 1.272 -10.389 1.00 84.94 198 ALA A CA 1
ATOM 1660 C C . ALA A 1 198 ? 14.366 1.184 -8.865 1.00 84.94 198 ALA A C 1
ATOM 1662 O O . ALA A 1 198 ? 13.422 0.535 -8.410 1.00 84.94 198 ALA A O 1
ATOM 1663 N N . LEU A 1 199 ? 15.189 1.885 -8.074 1.00 87.06 199 LEU A N 1
ATOM 1664 C CA . LEU A 1 199 ? 15.014 1.976 -6.621 1.00 87.06 199 LEU A CA 1
ATOM 1665 C C . LEU A 1 199 ? 13.708 2.685 -6.247 1.00 87.06 199 LEU A C 1
ATOM 1667 O O . LEU A 1 199 ? 12.954 2.177 -5.416 1.00 87.06 199 LEU A O 1
ATOM 1671 N N . ILE A 1 200 ? 13.414 3.824 -6.882 1.00 86.50 200 ILE A N 1
ATOM 1672 C CA . ILE A 1 200 ? 12.177 4.581 -6.649 1.00 86.50 200 ILE A CA 1
ATOM 1673 C C . ILE A 1 200 ? 10.957 3.715 -6.980 1.00 86.50 200 ILE A C 1
ATOM 1675 O O . ILE A 1 200 ? 10.061 3.589 -6.148 1.00 86.50 200 ILE A O 1
ATOM 1679 N N . ILE A 1 201 ? 10.944 3.047 -8.137 1.00 86.75 201 ILE A N 1
ATOM 1680 C CA . ILE A 1 201 ? 9.871 2.120 -8.525 1.00 86.75 201 ILE A CA 1
ATOM 1681 C C . ILE A 1 201 ? 9.741 0.973 -7.520 1.00 86.75 201 ILE A C 1
ATOM 1683 O O . ILE A 1 201 ? 8.630 0.636 -7.120 1.00 86.75 201 ILE A O 1
ATOM 1687 N N . GLY A 1 202 ? 10.851 0.396 -7.054 1.00 87.88 202 GLY A N 1
ATOM 1688 C CA . GLY A 1 202 ? 10.824 -0.653 -6.034 1.00 87.88 202 GLY A CA 1
ATOM 1689 C C . GLY A 1 202 ? 10.145 -0.200 -4.736 1.00 87.88 202 GLY A C 1
ATOM 1690 O O . GLY A 1 202 ? 9.318 -0.928 -4.173 1.00 87.88 202 GLY A O 1
ATOM 1691 N N . VAL A 1 203 ? 10.444 1.023 -4.285 1.00 90.00 203 VAL A N 1
ATOM 1692 C CA . VAL A 1 203 ? 9.804 1.643 -3.114 1.00 90.00 203 VAL A CA 1
ATOM 1693 C C . VAL A 1 203 ? 8.325 1.927 -3.374 1.00 90.00 203 VAL A C 1
ATOM 1695 O O . VAL A 1 203 ? 7.502 1.658 -2.499 1.00 90.00 203 VAL A O 1
ATOM 1698 N N . LEU A 1 204 ? 7.971 2.413 -4.566 1.00 89.19 204 LEU A N 1
ATOM 1699 C CA . LEU A 1 204 ? 6.585 2.680 -4.952 1.00 89.19 204 LEU A CA 1
ATOM 1700 C C . LEU A 1 204 ? 5.747 1.399 -5.002 1.00 89.19 204 LEU A C 1
ATOM 1702 O O . LEU A 1 204 ? 4.658 1.360 -4.436 1.00 89.19 204 LEU A O 1
ATOM 1706 N N . TYR A 1 205 ? 6.265 0.315 -5.581 1.00 88.06 205 TYR A N 1
ATOM 1707 C CA . TYR A 1 205 ? 5.607 -0.990 -5.515 1.00 88.06 205 TYR A CA 1
ATOM 1708 C C . TYR A 1 205 ? 5.361 -1.421 -4.069 1.00 88.06 205 TYR A C 1
ATOM 1710 O O . TYR A 1 205 ? 4.265 -1.857 -3.721 1.00 88.06 205 TYR A O 1
ATOM 1718 N N . TYR A 1 206 ? 6.373 -1.282 -3.209 1.00 89.38 206 TYR A N 1
ATOM 1719 C CA . TYR A 1 206 ? 6.264 -1.682 -1.809 1.00 89.38 206 TYR A CA 1
ATOM 1720 C C . TYR A 1 206 ? 5.228 -0.840 -1.045 1.00 89.38 206 TYR A C 1
ATOM 1722 O O . TYR A 1 206 ? 4.452 -1.387 -0.256 1.00 89.38 206 TYR A O 1
ATOM 1730 N N . SER A 1 207 ? 5.186 0.474 -1.285 1.00 87.94 207 SER A N 1
ATOM 1731 C CA . SER A 1 207 ? 4.291 1.406 -0.590 1.00 87.94 207 SER A CA 1
ATOM 1732 C C . SER A 1 207 ? 2.825 1.260 -1.001 1.00 87.94 207 SER A C 1
ATOM 1734 O O . SER A 1 207 ? 1.938 1.594 -0.217 1.00 87.94 207 SER A O 1
ATOM 1736 N N . GLN A 1 208 ? 2.542 0.693 -2.173 1.00 88.44 208 GLN A N 1
ATOM 1737 C CA . GLN A 1 208 ? 1.177 0.446 -2.629 1.00 88.44 208 GLN A CA 1
ATOM 1738 C C . GLN A 1 208 ? 0.444 -0.631 -1.802 1.00 88.44 208 GLN A C 1
ATOM 1740 O O . GLN A 1 208 ? -0.738 -0.483 -1.493 1.00 88.44 208 GLN A O 1
ATOM 1745 N N . PHE A 1 209 ? 1.131 -1.688 -1.353 1.00 89.88 209 PHE A N 1
ATOM 1746 C CA . PHE A 1 209 ? 0.527 -2.768 -0.553 1.00 89.88 209 PHE A CA 1
ATOM 1747 C C . PHE A 1 209 ? -0.215 -2.309 0.714 1.00 89.88 209 PHE A C 1
ATOM 1749 O O . PHE A 1 209 ? -1.379 -2.691 0.888 1.00 89.88 209 PHE A O 1
ATOM 1756 N N . PRO A 1 210 ? 0.392 -1.508 1.615 1.00 90.25 210 PRO A N 1
ATOM 1757 C CA . PRO A 1 210 ? -0.317 -1.021 2.794 1.00 90.25 210 PRO A CA 1
ATOM 1758 C C . PRO A 1 210 ? -1.506 -0.129 2.423 1.00 90.25 210 PRO A C 1
ATOM 1760 O O . PRO A 1 210 ? -2.528 -0.182 3.107 1.00 90.25 210 PRO A O 1
ATOM 1763 N N . LEU A 1 211 ? -1.413 0.639 1.331 1.00 90.69 211 LEU A N 1
ATOM 1764 C CA . LEU A 1 211 ? -2.509 1.481 0.845 1.00 90.69 211 LEU A CA 1
ATOM 1765 C C . LEU A 1 211 ? -3.697 0.639 0.366 1.00 90.69 211 LEU A C 1
ATOM 1767 O O . LEU A 1 211 ? -4.838 0.968 0.684 1.00 90.69 211 LEU A O 1
ATOM 1771 N N . PHE A 1 212 ? -3.457 -0.489 -0.304 1.00 89.38 212 PHE A N 1
ATOM 1772 C CA . PHE A 1 212 ? -4.534 -1.392 -0.723 1.00 89.38 212 PHE A CA 1
ATOM 1773 C C . PHE A 1 212 ? -5.210 -2.094 0.450 1.00 89.38 212 PHE A C 1
ATOM 1775 O O . PHE A 1 212 ? -6.439 -2.134 0.516 1.00 89.38 212 PHE A O 1
ATOM 1782 N N . ILE A 1 213 ? -4.440 -2.594 1.423 1.00 90.69 213 ILE A N 1
ATOM 1783 C CA . ILE A 1 213 ? -5.027 -3.141 2.658 1.00 90.69 213 ILE A CA 1
ATOM 1784 C C . ILE A 1 213 ? -5.829 -2.069 3.390 1.00 90.69 213 ILE A C 1
ATOM 1786 O O . ILE A 1 213 ? -6.908 -2.342 3.931 1.00 90.69 213 ILE A O 1
ATOM 1790 N N . ARG A 1 214 ? -5.350 -0.823 3.367 1.00 91.50 214 ARG A N 1
ATOM 1791 C CA . ARG A 1 214 ? -6.097 0.287 3.934 1.00 91.50 214 ARG A CA 1
ATOM 1792 C C . ARG A 1 214 ? -7.409 0.513 3.184 1.00 91.50 214 ARG A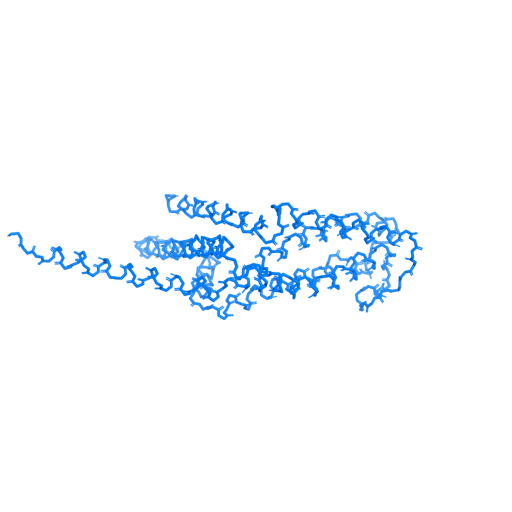 C 1
ATOM 1794 O O . ARG A 1 214 ? -8.443 0.580 3.837 1.00 91.50 214 ARG A O 1
ATOM 1801 N N . LEU A 1 215 ? -7.393 0.530 1.855 1.00 90.56 215 LEU A N 1
ATOM 1802 C CA . LEU A 1 215 ? -8.579 0.713 1.016 1.00 90.56 215 LEU A CA 1
ATOM 1803 C C . LEU A 1 215 ? -9.653 -0.353 1.295 1.00 90.56 215 LEU A C 1
ATOM 1805 O O . LEU A 1 215 ? -10.824 -0.020 1.478 1.00 90.56 215 LEU A O 1
ATOM 1809 N N . LEU A 1 216 ? -9.251 -1.620 1.441 1.00 91.50 216 LEU A N 1
ATOM 1810 C CA . LEU A 1 216 ? -10.161 -2.720 1.791 1.00 91.50 216 LEU A CA 1
ATOM 1811 C C . LEU A 1 216 ? -10.707 -2.635 3.226 1.00 91.50 216 LEU A C 1
ATOM 1813 O O . LEU A 1 216 ? -11.761 -3.198 3.519 1.00 91.50 216 LEU A O 1
ATOM 1817 N N . SER A 1 217 ? -9.999 -1.956 4.131 1.00 92.38 217 SER A N 1
ATOM 1818 C CA . SER A 1 217 ? -10.351 -1.901 5.554 1.00 92.38 217 SER A CA 1
ATOM 1819 C C . SER A 1 217 ? -11.163 -0.673 5.967 1.00 92.38 217 SER A C 1
ATOM 1821 O O . SER A 1 217 ? -11.741 -0.709 7.048 1.00 92.38 217 SER A O 1
ATOM 1823 N N . ILE A 1 218 ? -11.248 0.394 5.156 1.00 92.31 218 ILE A N 1
ATOM 1824 C CA . ILE A 1 218 ? -11.907 1.669 5.529 1.00 92.31 218 ILE A CA 1
ATOM 1825 C C . ILE A 1 218 ? -13.303 1.467 6.123 1.00 92.31 218 ILE A C 1
ATOM 1827 O O . ILE A 1 218 ? -13.545 1.924 7.239 1.00 92.31 218 ILE A O 1
ATOM 1831 N N . ALA A 1 219 ? -14.194 0.763 5.422 1.00 91.56 219 ALA A N 1
ATOM 1832 C CA . ALA A 1 219 ? -15.571 0.572 5.878 1.00 91.56 219 ALA A CA 1
ATOM 1833 C C . ALA A 1 219 ? -15.650 -0.167 7.227 1.00 91.56 219 ALA A C 1
ATOM 1835 O O . ALA A 1 219 ? -16.368 0.253 8.134 1.00 91.56 219 ALA A O 1
ATOM 1836 N N . GLU A 1 220 ? -14.875 -1.241 7.389 1.00 92.56 220 GLU A N 1
ATOM 1837 C CA . GLU A 1 220 ? -14.912 -2.065 8.601 1.00 92.56 220 GLU A CA 1
ATOM 1838 C C . GLU A 1 220 ? -14.206 -1.375 9.782 1.00 92.56 220 GLU A C 1
ATOM 1840 O O . GLU A 1 220 ? -14.688 -1.433 10.912 1.00 92.56 220 GLU A O 1
ATOM 1845 N N . VAL A 1 221 ? -13.114 -0.644 9.527 1.00 92.75 221 VAL A N 1
ATOM 1846 C CA . VAL A 1 221 ? -12.459 0.216 10.528 1.00 92.75 221 VAL A CA 1
ATOM 1847 C C . VAL A 1 221 ? -13.424 1.290 11.009 1.00 92.75 221 VAL A C 1
ATOM 1849 O O . VAL A 1 221 ? -13.567 1.469 12.215 1.00 92.75 221 VAL A O 1
ATOM 1852 N N . HIS A 1 222 ? -14.117 1.971 10.092 1.00 91.50 222 HIS A N 1
ATOM 1853 C CA . HIS A 1 222 ? -15.080 3.009 10.449 1.00 91.50 222 HIS A CA 1
ATOM 1854 C C . HIS A 1 222 ? -16.224 2.448 11.306 1.00 91.50 222 HIS A C 1
ATOM 1856 O O . HIS A 1 222 ? -16.590 3.047 12.315 1.00 91.50 222 HIS A O 1
ATOM 1862 N N . ARG A 1 223 ? -16.728 1.254 10.974 1.00 91.69 223 ARG A N 1
ATOM 1863 C CA . ARG A 1 223 ? -17.738 0.557 11.781 1.00 91.69 223 ARG A CA 1
ATOM 1864 C C . ARG A 1 223 ? -17.240 0.246 13.195 1.00 91.69 223 ARG A C 1
ATOM 1866 O O . ARG A 1 223 ? -17.933 0.536 14.167 1.00 91.69 223 ARG A O 1
ATOM 1873 N N . GLN A 1 224 ? -16.042 -0.326 13.336 1.00 92.12 224 GLN A N 1
ATOM 1874 C CA . GLN A 1 224 ? -15.472 -0.607 14.661 1.00 92.12 224 GLN A CA 1
ATOM 1875 C C . GLN A 1 224 ? -15.196 0.676 15.450 1.00 92.12 224 GLN A C 1
ATOM 1877 O O . GLN A 1 224 ? -15.406 0.723 16.660 1.00 92.12 224 GLN A O 1
ATOM 1882 N N . TYR A 1 225 ? -14.778 1.735 14.767 1.00 90.06 225 TYR A N 1
ATOM 1883 C CA . TYR A 1 225 ? -14.567 3.045 15.358 1.00 90.06 225 TYR A CA 1
ATOM 1884 C C . TYR A 1 225 ? -15.866 3.656 15.913 1.00 90.06 225 TYR A C 1
ATOM 1886 O O . TYR A 1 225 ? -15.872 4.138 17.045 1.00 90.06 225 TYR A O 1
ATOM 1894 N N . GLN A 1 226 ? -16.987 3.565 15.189 1.00 89.31 226 GLN A N 1
ATOM 1895 C CA . GLN A 1 226 ? -18.299 3.996 15.694 1.00 89.31 226 GLN A CA 1
ATOM 1896 C C . GLN A 1 226 ? -18.716 3.222 16.955 1.00 89.31 226 GLN A C 1
ATOM 1898 O O . GLN A 1 226 ? -19.225 3.810 17.908 1.00 89.31 226 GLN A O 1
ATOM 1903 N N . ILE A 1 227 ? -18.447 1.911 17.006 1.00 91.19 227 ILE A N 1
ATOM 1904 C CA . ILE A 1 227 ? -18.717 1.091 18.198 1.00 91.19 227 ILE A CA 1
ATOM 1905 C C . ILE A 1 227 ? -17.895 1.580 19.398 1.00 91.19 227 ILE A C 1
ATOM 1907 O O . ILE A 1 227 ? -18.421 1.649 20.508 1.00 91.19 227 ILE A O 1
ATOM 1911 N N . LEU A 1 228 ? -16.621 1.929 19.194 1.00 90.00 228 LEU A N 1
ATOM 1912 C CA . LEU A 1 228 ? -15.773 2.484 20.255 1.00 90.00 228 LEU A CA 1
ATOM 1913 C C . LEU A 1 228 ? -16.304 3.829 20.766 1.00 90.00 228 LEU A C 1
ATOM 1915 O O . LEU A 1 228 ? -16.335 4.038 21.975 1.00 90.00 228 LEU A O 1
ATOM 1919 N N . GLN A 1 229 ? -16.792 4.699 19.877 1.00 87.12 229 GLN A N 1
ATOM 1920 C CA . GLN A 1 229 ? -17.421 5.959 20.284 1.00 87.12 229 GLN A CA 1
ATOM 1921 C C . GLN A 1 229 ? -18.672 5.733 21.138 1.00 87.12 229 GLN A C 1
ATOM 1923 O O . GLN A 1 229 ? -18.803 6.340 22.197 1.00 87.12 229 GLN A O 1
ATOM 1928 N N . LEU A 1 230 ? -19.565 4.830 20.722 1.00 88.38 230 LEU A N 1
ATOM 1929 C CA . LEU A 1 230 ? -20.781 4.518 21.481 1.00 88.38 230 LEU A CA 1
ATOM 1930 C C . LEU A 1 230 ? -20.468 3.951 22.870 1.00 88.38 230 LEU A C 1
ATOM 1932 O O . LEU A 1 230 ? -21.155 4.277 23.837 1.00 88.38 230 LEU A O 1
ATOM 1936 N N . LYS A 1 231 ? -19.427 3.116 22.981 1.00 89.25 231 LYS A N 1
ATOM 1937 C CA . LYS A 1 231 ? -18.964 2.595 24.273 1.00 89.25 231 LYS A CA 1
ATOM 1938 C C . LYS A 1 231 ? -18.436 3.704 25.177 1.00 89.25 231 LYS A C 1
ATOM 1940 O O . LYS A 1 231 ? -18.869 3.775 26.319 1.00 89.25 231 LYS A O 1
ATOM 1945 N N . ALA A 1 232 ? -17.599 4.598 24.654 1.00 85.94 232 ALA A N 1
ATOM 1946 C CA . ALA A 1 232 ? -17.066 5.721 25.422 1.00 85.94 232 ALA A CA 1
ATOM 1947 C C . ALA A 1 232 ? -18.173 6.669 25.919 1.00 85.94 232 ALA A C 1
ATOM 1949 O O . ALA A 1 232 ? -18.167 7.080 27.075 1.00 85.94 232 ALA A O 1
ATOM 1950 N N . VAL A 1 233 ? -19.174 6.969 25.079 1.00 85.19 233 VAL A N 1
ATOM 1951 C CA . VAL A 1 233 ? -20.339 7.778 25.485 1.00 85.19 233 VAL A CA 1
ATOM 1952 C C . VAL A 1 233 ? -21.132 7.084 26.594 1.00 85.19 233 VAL A C 1
ATOM 1954 O O . VAL A 1 233 ? -21.510 7.726 27.573 1.00 85.19 233 VAL A O 1
ATOM 1957 N N . ARG A 1 234 ? -21.358 5.770 26.470 1.00 86.19 234 ARG A N 1
ATOM 1958 C CA . ARG A 1 234 ? -22.054 4.983 27.494 1.00 86.19 234 ARG A CA 1
ATOM 1959 C C . ARG A 1 234 ? -21.290 4.986 28.818 1.00 86.19 234 ARG A C 1
ATOM 1961 O O . ARG A 1 234 ? -21.895 5.256 29.848 1.00 86.19 234 ARG A O 1
ATOM 1968 N N . GLU A 1 235 ? -19.991 4.717 28.799 1.00 85.50 235 GLU A N 1
ATOM 1969 C CA . GLU A 1 235 ? -19.147 4.714 30.001 1.00 85.50 235 GLU A CA 1
ATOM 1970 C C . GLU A 1 235 ? -19.160 6.081 30.698 1.00 85.50 235 GLU A C 1
ATOM 1972 O O . GLU A 1 235 ? -19.405 6.149 31.900 1.00 85.50 235 GLU A O 1
ATOM 1977 N N . ASN A 1 236 ? -19.034 7.175 29.940 1.00 82.31 236 ASN A N 1
ATOM 1978 C CA . ASN A 1 236 ? -19.144 8.528 30.490 1.00 82.31 236 ASN A CA 1
ATOM 1979 C C . ASN A 1 236 ? -20.527 8.798 31.102 1.00 82.31 236 ASN A C 1
ATOM 1981 O O . ASN A 1 236 ? -20.619 9.396 32.170 1.00 82.31 236 ASN A O 1
ATOM 1985 N N . SER A 1 237 ? -21.610 8.338 30.463 1.00 79.69 237 SER A N 1
ATOM 1986 C CA . SER A 1 237 ? -22.964 8.503 31.009 1.00 79.69 237 SER A CA 1
ATOM 1987 C C . SER A 1 237 ? -23.163 7.750 32.327 1.00 79.69 237 SER A C 1
ATOM 1989 O O . SER A 1 237 ? -23.765 8.295 33.247 1.00 79.69 237 SER A O 1
ATOM 1991 N N . VAL A 1 238 ? -22.608 6.537 32.444 1.00 80.75 238 VAL A N 1
ATOM 1992 C CA . VAL A 1 238 ? -22.674 5.730 33.669 1.00 80.75 238 VAL A CA 1
ATOM 1993 C C . VAL A 1 238 ? -21.861 6.391 34.778 1.00 80.75 238 VAL A C 1
ATOM 1995 O O . VAL A 1 238 ? -22.379 6.567 35.876 1.00 80.75 238 VAL A O 1
ATOM 1998 N N . ASN A 1 239 ? -20.634 6.830 34.491 1.00 76.62 239 ASN A N 1
ATOM 1999 C CA . ASN A 1 239 ? -19.786 7.502 35.479 1.00 76.62 239 ASN A CA 1
ATOM 2000 C C . ASN A 1 239 ? -20.435 8.793 36.005 1.00 76.62 239 ASN A C 1
ATOM 2002 O O . ASN A 1 239 ? -20.497 8.996 37.214 1.00 76.62 239 ASN A O 1
ATOM 2006 N N . ASN A 1 240 ? -21.022 9.602 35.117 1.00 73.12 240 ASN A N 1
ATOM 2007 C CA . ASN A 1 240 ? -21.740 10.822 35.497 1.00 73.12 240 ASN A CA 1
ATOM 2008 C C . ASN A 1 240 ? -23.011 10.551 36.323 1.00 73.12 240 ASN A C 1
ATOM 2010 O O . ASN A 1 240 ? -23.453 11.426 37.064 1.00 73.12 240 ASN A O 1
ATOM 2014 N N . MET A 1 241 ? -23.641 9.380 36.176 1.00 70.50 241 MET A N 1
ATOM 2015 C CA . MET A 1 241 ? -24.769 8.971 37.023 1.00 70.50 241 MET A CA 1
ATOM 2016 C C . MET A 1 241 ? -24.295 8.510 38.402 1.00 70.50 241 MET A C 1
ATOM 2018 O O . MET A 1 241 ? -24.918 8.865 39.395 1.00 70.50 241 MET A O 1
ATOM 2022 N N . VAL A 1 242 ? -23.187 7.765 38.469 1.00 71.00 242 VAL A N 1
ATOM 2023 C CA . VAL A 1 242 ? -22.594 7.279 39.727 1.00 71.00 242 VAL A CA 1
ATOM 2024 C C . VAL A 1 242 ? -22.107 8.441 40.596 1.00 71.00 242 VAL A C 1
ATOM 2026 O O . VAL A 1 242 ? -22.336 8.438 41.799 1.00 71.00 242 VAL A O 1
ATOM 2029 N N . GLU A 1 243 ? -21.495 9.464 39.996 1.00 63.34 243 GLU A N 1
ATOM 2030 C CA . GLU A 1 243 ? -21.003 10.652 40.712 1.00 63.34 243 GLU A CA 1
ATOM 2031 C C . GLU A 1 243 ? -22.133 11.550 41.251 1.00 63.34 243 GLU A C 1
ATOM 2033 O O . GLU A 1 243 ? -21.940 12.293 42.210 1.00 63.34 243 GLU A O 1
ATOM 2038 N N . LYS A 1 244 ? -23.339 11.456 40.676 1.00 63.81 244 LYS A N 1
ATOM 2039 C CA . LYS A 1 244 ? -24.528 12.211 41.106 1.00 63.81 244 LYS A CA 1
ATOM 2040 C C . LYS A 1 244 ? -25.353 11.523 42.195 1.00 63.81 244 LYS A C 1
ATOM 2042 O O . LYS A 1 244 ? -26.352 12.098 42.622 1.00 63.81 244 LYS A O 1
ATOM 2047 N N . ILE A 1 245 ? -24.979 10.321 42.637 1.00 53.91 245 ILE A N 1
ATOM 2048 C CA . ILE A 1 245 ? -25.634 9.665 43.773 1.00 53.91 245 ILE A CA 1
ATOM 2049 C C . ILE A 1 245 ? -25.026 10.255 45.056 1.00 53.91 245 ILE A C 1
ATOM 2051 O O . ILE A 1 245 ? -23.840 10.024 45.310 1.00 53.91 245 ILE A O 1
ATOM 2055 N N . PRO A 1 246 ? -25.781 11.038 45.854 1.00 56.88 246 PRO A N 1
ATOM 2056 C CA . PRO A 1 246 ? -25.284 11.519 47.137 1.00 56.88 246 PRO A CA 1
ATOM 2057 C C . PRO A 1 246 ? -24.985 10.318 48.045 1.00 56.88 246 PRO A C 1
ATOM 2059 O O . PRO A 1 246 ? -25.759 9.359 48.075 1.00 56.88 246 PRO A O 1
ATOM 2062 N N . LYS A 1 247 ? -23.833 10.363 48.723 1.00 53.78 247 LYS A N 1
ATOM 2063 C CA . LYS A 1 247 ? -23.436 9.374 49.734 1.00 53.78 247 LYS A CA 1
ATOM 2064 C C . LYS A 1 247 ? -24.376 9.383 50.930 1.00 53.78 247 LYS A C 1
ATOM 2066 O O . LYS A 1 247 ? -24.810 10.494 51.309 1.00 53.78 247 LYS A O 1
#

pLDDT: mean 81.03, std 13.81, range [42.72, 94.94]

Organism: NCBI:txid2053287

Radius of gyration: 23.62 Å; chains: 1; bounding box: 51×54×78 Å

Foldseek 3Di:
DVLVVVLVVLVVQLVVLVLVLCCLLPVGSCVLLVVLVVLLVVLQVVLVVDQDCAPDPLLNADLARSSLRSLLRSLLVVLVVVLVVSVVSCVVSVPPPVSVVSLVSSLLSLLVSLLSVLVSLVVVVVVVVVCVVDDDDDDVVSVVVSVVSVVCSPDLVVVLVVLVVVSVCLSCVSSVQDDRDDDDPDPVVSVVCSVVVSVSSSVSSSVVVVSSSCNVSSVVSSVSNVVVVVVVVVVVVVVVVVVPDDD